Protein AF-A0A842V4G8-F1 (afdb_monomer)

Solvent-accessible surface area (backbone atoms only — not comparable to full-atom values): 15118 Å² total; per-residue (Å²): 133,57,74,60,57,52,48,50,54,50,50,52,50,52,51,34,52,54,44,22,54,31,20,71,75,66,69,47,49,58,65,69,58,36,53,49,44,36,53,51,23,54,50,55,42,52,53,45,18,57,76,68,73,33,68,69,60,49,60,37,27,53,61,31,25,52,53,44,21,43,50,34,45,52,36,25,74,71,42,77,45,54,78,38,57,24,36,46,42,25,19,50,12,34,57,31,23,64,60,92,90,55,92,62,45,54,38,55,28,34,51,59,32,34,64,53,37,39,49,66,52,48,52,59,51,49,51,52,38,18,59,77,62,66,59,76,68,50,73,68,42,47,52,34,36,49,52,14,51,53,49,18,57,53,40,36,73,76,37,58,69,66,40,9,47,55,54,18,50,51,46,30,49,64,39,31,46,68,45,52,52,50,28,54,71,57,47,29,52,40,70,50,53,70,88,73,59,38,60,51,45,25,42,74,53,70,51,71,54,89,94,49,74,48,72,54,42,67,70,25,31,49,58,70,52,29,52,49,51,44,52,36,48,76,68,65,62,47,95,62,69,60,43,25,46,58,78,78,60,57,44,55,26,54,42,52,15,50,54,46,28,74,75,65,42,39,56,68,57,53,31,49,53,55,73,74,42,99,64,86,78,60,76,73,76,80,113

pLDDT: mean 92.04, std 9.56, range [43.03, 98.62]

Secondary structure (DSSP, 8-state):
--HHHHHHHHHHHHHHHHHHHHHHHHS---HHHHHHHHHHHHHHHHHHHHHTT-GGGGTTHHHHIIIIIHHHHHHHHHTSS-HHHHHHHHHHHHHTS--TT-SS-HHHHHHHHHHHHHHHHHHHHHHHHHHHTT-PPPHHHHHHHHHHHHHHHHHHHHS-HHHHHHHHHHHHHHHHHHHHHHHHHHHSEEE--TTT--TT-EESS-EEETTEEE---TT---HHHHHHHHHHHHTT--SSPPEEEPPP--HHHHHHHHHHHHHHS-HHHHHHHHHH-SSSGGGGT--

Sequence (287 aa):
MNMMELIILITLLVMLVIATGYDLKWRYVPDYASYSFIGIAIIERILYALELNNLNALSWAAPATLMLGGFGYLLYRA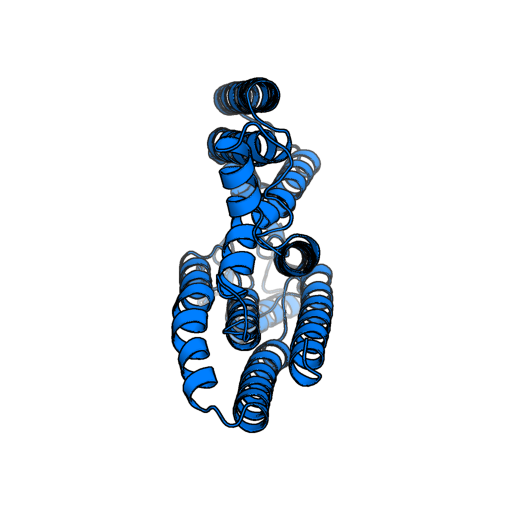GMWGGGDVKIITSTAILLSWFPGETIPLFIDFFMNLMILGAVWTLPIAVIIGLKNKIKPTMTEKILMIIGITGWLLISQLMKPLTGFITGLGLFTLTSINYLKRVEKKGFIKPANMKTLMDGDWLTEEVKVGRKTIKPRKQGLTKKEAEQIKKWWRKGKLKKKPLIKEGIAYLPAFLLTYAATILMGNLMIITLAEGLINGPEMIMILK

Radius of gyration: 21.82 Å; Cα contacts (8 Å, |Δi|>4): 366; chains: 1; bounding box: 44×49×60 Å

Mean predicted aligned error: 5.15 Å

Foldseek 3Di:
DDPLLVVLLVLLLVLLVVLLVCCVVQVDDDPVSLVVLLVVLLVSQVVVCVVVVHPVSQVLLVVLLCVQLVVQVVCLQVLQDAPSNSSSSSSVSSSQRDDPPAPDGLSVLLVLLLVQLLLVQVVVVLVVLCVVQVPDDDPQLVVLLVVLQVCLVVLCVVAPNLLSNSVSSVSNCVSNVVVSVSSQVRRQKDFDDLVSQAQQWFFPAWDDQPPDIDGGDSRGDHRVRSVVLSVCVVVVRDPGGTITGRHDSSSVSSSVSSVCCVPPNRSVVVRVCRVPDPDDPCSVVND

Structure (mmCIF, N/CA/C/O backbone):
data_AF-A0A842V4G8-F1
#
_entry.id   AF-A0A842V4G8-F1
#
loop_
_atom_site.group_PDB
_atom_site.id
_atom_site.type_symbol
_atom_site.label_atom_id
_atom_site.label_alt_id
_atom_site.label_comp_id
_atom_site.label_asym_id
_atom_site.label_entity_id
_atom_site.label_seq_id
_atom_site.pdbx_PDB_ins_code
_atom_site.Cartn_x
_atom_site.Cartn_y
_atom_site.Cartn_z
_atom_site.occupancy
_atom_site.B_iso_or_equiv
_atom_site.auth_seq_id
_atom_site.auth_comp_id
_atom_site.auth_asym_id
_atom_site.auth_atom_id
_atom_site.pdbx_PDB_model_num
ATOM 1 N N . MET A 1 1 ? 7.293 -5.200 -28.487 1.00 80.94 1 MET A N 1
ATOM 2 C CA . MET A 1 1 ? 6.644 -5.981 -27.425 1.00 80.94 1 MET A CA 1
ATOM 3 C C . MET A 1 1 ? 6.240 -7.329 -27.993 1.00 80.94 1 MET A C 1
ATOM 5 O O . MET A 1 1 ? 5.524 -7.345 -28.993 1.00 80.94 1 MET A O 1
ATOM 9 N N . ASN A 1 2 ? 6.762 -8.430 -27.459 1.00 90.25 2 ASN A N 1
ATOM 10 C CA . ASN A 1 2 ? 6.376 -9.771 -27.904 1.00 90.25 2 ASN A CA 1
ATOM 11 C C . ASN A 1 2 ? 4.996 -10.172 -27.340 1.00 90.25 2 ASN A C 1
ATOM 13 O O . ASN A 1 2 ? 4.396 -9.457 -26.531 1.00 90.25 2 ASN A O 1
ATOM 17 N N . MET A 1 3 ? 4.446 -11.291 -27.818 1.00 93.62 3 MET A N 1
ATOM 18 C CA . MET A 1 3 ? 3.095 -11.713 -27.441 1.00 93.62 3 MET A CA 1
ATOM 19 C C . MET A 1 3 ? 2.995 -12.026 -25.942 1.00 93.62 3 MET A C 1
ATOM 21 O O . MET A 1 3 ? 2.020 -11.633 -25.303 1.00 93.62 3 MET A O 1
ATOM 25 N N . MET A 1 4 ? 4.003 -12.679 -25.361 1.00 94.81 4 MET A N 1
ATOM 26 C CA . MET A 1 4 ? 3.981 -13.016 -23.937 1.00 94.81 4 MET A CA 1
ATOM 27 C C . MET A 1 4 ? 4.206 -11.815 -23.016 1.00 94.81 4 MET A C 1
ATOM 29 O O . MET A 1 4 ? 3.628 -11.784 -21.935 1.00 94.81 4 MET A O 1
ATOM 33 N N . GLU A 1 5 ? 4.966 -10.800 -23.430 1.00 95.19 5 GLU A N 1
ATOM 34 C CA . GLU A 1 5 ? 5.054 -9.506 -22.740 1.00 95.19 5 GLU A CA 1
ATOM 35 C C . GLU A 1 5 ? 3.671 -8.882 -22.604 1.00 95.19 5 GLU A C 1
ATOM 37 O O . GLU A 1 5 ? 3.260 -8.509 -21.506 1.00 95.19 5 GLU A O 1
ATOM 42 N N . LEU A 1 6 ? 2.922 -8.827 -23.709 1.00 96.25 6 LEU A N 1
ATOM 43 C CA . LEU A 1 6 ? 1.560 -8.311 -23.694 1.00 96.25 6 LEU A CA 1
ATOM 44 C C . LEU A 1 6 ? 0.665 -9.126 -22.753 1.00 96.25 6 LEU A C 1
ATOM 46 O O . LEU A 1 6 ? -0.104 -8.539 -21.992 1.00 96.25 6 LEU A O 1
ATOM 50 N N . ILE A 1 7 ? 0.782 -10.456 -22.775 1.00 97.69 7 ILE A N 1
ATOM 51 C CA . ILE A 1 7 ? 0.024 -11.342 -21.881 1.00 97.69 7 ILE A CA 1
ATOM 52 C C . ILE A 1 7 ? 0.359 -11.045 -20.418 1.00 97.69 7 ILE A C 1
ATOM 54 O O . ILE A 1 7 ? -0.561 -10.804 -19.646 1.00 97.69 7 ILE A O 1
ATOM 58 N N . ILE A 1 8 ? 1.640 -10.958 -20.051 1.00 97.81 8 ILE A N 1
ATOM 59 C CA . ILE A 1 8 ? 2.087 -10.635 -18.687 1.00 97.81 8 ILE A CA 1
ATOM 60 C C . ILE A 1 8 ? 1.499 -9.300 -18.210 1.00 97.81 8 ILE A C 1
ATOM 62 O O . ILE A 1 8 ? 0.981 -9.195 -17.095 1.00 97.81 8 ILE A O 1
ATOM 66 N N . LEU A 1 9 ? 1.554 -8.271 -19.058 1.00 97.62 9 LEU A N 1
ATOM 67 C CA . LEU A 1 9 ? 1.031 -6.943 -18.740 1.00 97.62 9 LEU A CA 1
ATOM 68 C C . LEU A 1 9 ? -0.500 -6.952 -18.580 1.00 97.62 9 LEU A C 1
ATOM 70 O O . LEU A 1 9 ? -1.042 -6.340 -17.653 1.00 97.62 9 LEU A O 1
ATOM 74 N N . ILE A 1 10 ? -1.221 -7.669 -19.442 1.00 98.31 10 ILE A N 1
ATOM 75 C CA . ILE A 1 10 ? -2.678 -7.824 -19.321 1.00 98.31 10 ILE A CA 1
ATOM 76 C C . ILE A 1 10 ? -3.029 -8.623 -18.061 1.00 98.31 10 ILE A C 1
ATOM 78 O O . ILE A 1 10 ? -3.918 -8.215 -17.311 1.00 98.31 10 ILE A O 1
ATOM 82 N N . THR A 1 11 ? -2.320 -9.716 -17.788 1.00 98.50 11 THR A N 1
ATOM 83 C CA . THR A 1 11 ? -2.514 -10.536 -16.592 1.00 98.50 11 THR A CA 1
ATOM 84 C C . THR A 1 11 ? -2.322 -9.702 -15.331 1.00 98.50 11 THR A C 1
ATOM 86 O O . THR A 1 11 ? -3.202 -9.695 -14.466 1.00 98.50 11 THR A O 1
ATOM 89 N N . LEU A 1 12 ? -1.235 -8.931 -15.240 1.00 98.56 12 LEU A N 1
ATOM 90 C CA . LEU A 1 12 ? -0.993 -8.047 -14.102 1.00 98.56 12 LEU A CA 1
ATOM 91 C C . LEU A 1 12 ? -2.100 -6.995 -13.947 1.00 98.56 12 LEU A C 1
ATOM 93 O O . LEU A 1 12 ? -2.572 -6.764 -12.831 1.00 98.56 12 LEU A O 1
ATOM 97 N N . LEU A 1 13 ? -2.555 -6.387 -15.047 1.00 98.62 13 LEU A N 1
ATOM 98 C CA . LEU A 1 13 ? -3.664 -5.433 -15.016 1.00 98.62 13 LEU A CA 1
ATOM 99 C C . LEU A 1 13 ? -4.926 -6.074 -14.426 1.00 98.62 13 LEU A C 1
ATOM 101 O O . LEU A 1 13 ? -5.534 -5.516 -13.511 1.00 98.62 13 LEU A O 1
ATOM 105 N N . VAL A 1 14 ? -5.300 -7.259 -14.914 1.00 98.62 14 VAL A N 1
ATOM 106 C CA . VAL A 1 14 ? -6.473 -8.002 -14.437 1.00 98.62 14 VAL A CA 1
ATOM 107 C C . VAL A 1 14 ? -6.329 -8.348 -12.955 1.00 98.62 14 VAL A C 1
ATOM 109 O O . VAL A 1 14 ? -7.258 -8.108 -12.180 1.00 98.62 14 VAL A O 1
ATOM 112 N N . MET A 1 15 ? -5.162 -8.841 -12.531 1.00 98.50 15 MET A N 1
ATOM 113 C CA . MET A 1 15 ? -4.880 -9.133 -11.123 1.00 98.50 15 MET A CA 1
ATOM 114 C C . MET A 1 15 ? -5.045 -7.893 -10.242 1.00 98.50 15 MET A C 1
ATOM 116 O O . MET A 1 15 ? -5.738 -7.957 -9.226 1.00 98.50 15 MET A O 1
ATOM 120 N N . LEU A 1 16 ? -4.462 -6.755 -10.633 1.00 98.56 16 LEU A N 1
ATOM 121 C CA . LEU A 1 16 ? -4.541 -5.505 -9.875 1.00 98.56 16 LEU A CA 1
ATOM 122 C C . LEU A 1 16 ? -5.961 -4.938 -9.830 1.00 98.56 16 LEU A C 1
ATOM 124 O O . LEU A 1 16 ? -6.373 -4.440 -8.782 1.00 98.56 16 LEU A O 1
ATOM 128 N N . VAL A 1 17 ? -6.735 -5.046 -10.913 1.00 98.56 17 VAL A N 1
ATOM 129 C CA . VAL A 1 17 ? -8.154 -4.651 -10.939 1.00 98.56 17 VAL A CA 1
ATOM 130 C C . VAL A 1 17 ? -8.975 -5.520 -9.988 1.00 98.56 17 VAL A C 1
ATOM 132 O O . VAL A 1 17 ? -9.727 -4.985 -9.168 1.00 98.56 17 VAL A O 1
ATOM 135 N N . ILE A 1 18 ? -8.801 -6.845 -10.033 1.00 98.25 18 ILE A N 1
ATOM 136 C CA . ILE A 1 18 ? -9.485 -7.774 -9.123 1.00 98.25 18 ILE A CA 1
ATOM 137 C C . ILE A 1 18 ? -9.105 -7.458 -7.672 1.00 98.25 18 ILE A C 1
ATOM 139 O O . ILE A 1 18 ? -9.984 -7.297 -6.822 1.00 98.25 18 ILE A O 1
ATOM 143 N N . ALA A 1 19 ? -7.809 -7.314 -7.386 1.00 97.94 19 ALA A N 1
ATOM 144 C CA . ALA A 1 19 ? -7.312 -7.047 -6.042 1.00 97.94 19 ALA A CA 1
ATOM 145 C C . ALA A 1 19 ? -7.801 -5.688 -5.513 1.00 97.94 19 ALA A C 1
ATOM 147 O O . ALA A 1 19 ? -8.259 -5.599 -4.375 1.00 97.94 19 ALA A O 1
ATOM 148 N N . THR A 1 20 ? -7.811 -4.658 -6.363 1.00 98.12 20 THR A N 1
ATOM 149 C CA . THR A 1 20 ? -8.377 -3.333 -6.068 1.00 98.12 20 THR A CA 1
ATOM 150 C C . THR A 1 20 ? -9.867 -3.422 -5.748 1.00 98.12 20 THR A C 1
ATOM 152 O O . THR A 1 20 ? -10.326 -2.817 -4.780 1.00 98.12 20 THR A O 1
ATOM 155 N N . GLY A 1 21 ? -10.631 -4.207 -6.514 1.00 97.50 21 GLY A N 1
ATOM 156 C CA . GLY A 1 21 ? -12.046 -4.452 -6.241 1.00 97.50 21 GLY A CA 1
ATOM 157 C C . GLY A 1 21 ? -12.271 -5.102 -4.874 1.00 97.50 21 GLY A C 1
ATOM 158 O O . GLY A 1 21 ? -13.160 -4.679 -4.127 1.00 97.50 21 GLY A O 1
ATOM 159 N N . TYR A 1 22 ? -11.436 -6.084 -4.513 1.00 95.69 22 TYR A N 1
ATOM 160 C CA . TYR A 1 22 ? -11.490 -6.711 -3.195 1.00 95.69 22 TYR A CA 1
ATOM 161 C C . TYR A 1 22 ? -11.146 -5.724 -2.068 1.00 95.69 22 TYR A C 1
ATOM 163 O O . TYR A 1 22 ? -11.889 -5.594 -1.092 1.00 95.69 22 TYR A O 1
ATOM 171 N N . ASP A 1 23 ? -10.055 -4.982 -2.226 1.00 95.38 23 ASP A N 1
ATOM 172 C CA . ASP A 1 23 ? -9.536 -4.064 -1.217 1.00 95.38 23 ASP A CA 1
ATOM 173 C C . ASP A 1 23 ? -10.462 -2.855 -0.986 1.00 95.38 23 ASP A C 1
ATOM 175 O O . ASP A 1 23 ? -10.755 -2.486 0.151 1.00 95.38 23 ASP A O 1
ATOM 179 N N . LEU A 1 24 ? -11.056 -2.286 -2.039 1.00 94.62 24 LEU A N 1
ATOM 180 C CA . LEU A 1 24 ? -12.031 -1.198 -1.893 1.00 94.62 24 LEU A CA 1
ATOM 181 C C . LEU A 1 24 ? -13.321 -1.644 -1.195 1.00 94.62 24 LEU A C 1
ATOM 183 O O . LEU A 1 24 ? -13.882 -0.880 -0.405 1.00 94.62 24 LEU A O 1
ATOM 187 N N . LYS A 1 25 ? -13.801 -2.860 -1.482 1.00 91.44 25 LYS A N 1
ATOM 188 C CA . LYS A 1 25 ? -15.085 -3.354 -0.965 1.00 91.44 25 LYS A CA 1
ATOM 189 C C . LYS A 1 25 ? -14.978 -3.960 0.432 1.00 91.44 25 LYS A C 1
ATOM 191 O O . LYS A 1 25 ? -15.894 -3.782 1.236 1.00 91.44 25 LYS A O 1
ATOM 196 N N . TRP A 1 26 ? -13.895 -4.679 0.721 1.00 87.75 26 TRP A N 1
ATOM 197 C CA . TRP A 1 26 ? -13.740 -5.450 1.957 1.00 87.75 26 TRP A CA 1
ATOM 198 C C . TRP A 1 26 ? -12.493 -5.096 2.769 1.00 87.75 26 TRP A C 1
ATOM 200 O O . TRP A 1 26 ? -12.357 -5.631 3.864 1.00 87.75 26 TRP A O 1
ATOM 210 N N . ARG A 1 27 ? -11.615 -4.203 2.283 1.00 89.62 27 ARG A N 1
ATOM 211 C CA . ARG A 1 27 ? -10.312 -3.882 2.911 1.00 89.62 27 ARG A CA 1
ATOM 212 C C . ARG A 1 27 ? -9.419 -5.109 3.105 1.00 89.62 27 ARG A C 1
ATOM 214 O O . ARG A 1 27 ? -8.621 -5.171 4.034 1.00 89.62 27 ARG A O 1
ATOM 221 N N . TYR A 1 28 ? -9.629 -6.124 2.273 1.00 89.06 28 TYR A N 1
ATOM 222 C CA . TYR A 1 28 ? -8.994 -7.423 2.396 1.00 89.06 28 TYR A CA 1
ATOM 223 C C . TYR A 1 28 ? -9.021 -8.139 1.049 1.00 89.06 28 TYR A C 1
ATOM 225 O O . TYR A 1 28 ? -10.060 -8.182 0.387 1.00 89.06 28 TYR A O 1
ATOM 233 N N . VAL A 1 29 ? -7.895 -8.752 0.685 1.00 93.38 29 VAL A N 1
ATOM 234 C CA . VAL A 1 29 ? -7.796 -9.656 -0.462 1.00 93.38 29 VAL A CA 1
ATOM 235 C C . VAL A 1 29 ? -7.714 -11.092 0.048 1.00 93.38 29 VAL A C 1
ATOM 237 O O . VAL A 1 29 ? -6.811 -11.394 0.832 1.00 93.38 29 VAL A O 1
ATOM 240 N N . PRO A 1 30 ? -8.616 -11.990 -0.388 1.00 92.12 30 PRO A N 1
ATOM 241 C CA . PRO A 1 30 ? -8.594 -13.378 0.039 1.00 92.12 30 PRO A CA 1
ATOM 242 C C . PRO A 1 30 ? -7.277 -14.083 -0.256 1.00 92.12 30 PRO A C 1
ATOM 244 O O . PRO A 1 30 ? -6.701 -13.944 -1.337 1.00 92.12 30 PRO A O 1
ATOM 247 N N . ASP A 1 31 ? -6.853 -14.920 0.689 1.00 93.25 31 ASP A N 1
ATOM 248 C CA . ASP A 1 31 ? -5.608 -15.671 0.562 1.00 93.25 31 ASP A CA 1
ATOM 249 C C . ASP A 1 31 ? -5.566 -16.509 -0.715 1.00 93.25 31 ASP A C 1
ATOM 251 O O . ASP A 1 31 ? -4.561 -16.466 -1.414 1.00 93.25 31 ASP A O 1
ATOM 255 N N . TYR A 1 32 ? -6.661 -17.191 -1.070 1.00 94.81 32 TYR A N 1
ATOM 256 C CA . TYR A 1 32 ? -6.712 -17.979 -2.304 1.00 94.81 32 TYR A CA 1
ATOM 257 C C . TYR A 1 32 ? -6.411 -17.121 -3.539 1.00 94.81 32 TYR A C 1
ATOM 259 O O . TYR A 1 32 ? -5.608 -17.531 -4.362 1.00 94.81 32 TYR A O 1
ATOM 267 N N . ALA A 1 33 ? -6.967 -15.908 -3.633 1.00 95.31 33 ALA A N 1
ATOM 268 C CA . ALA A 1 33 ? -6.733 -15.020 -4.769 1.00 95.31 33 ALA A CA 1
ATOM 269 C C . ALA A 1 33 ? -5.271 -14.556 -4.805 1.00 95.31 33 ALA A C 1
ATOM 271 O O . ALA A 1 33 ? -4.587 -14.712 -5.812 1.00 95.31 33 ALA A O 1
ATOM 272 N N . SER A 1 34 ? -4.765 -14.059 -3.674 1.00 96.31 34 SER A N 1
ATOM 273 C CA . SER A 1 34 ? -3.392 -13.550 -3.583 1.00 96.31 34 SER A CA 1
ATOM 274 C C . SER A 1 34 ? -2.314 -14.626 -3.808 1.00 96.31 34 SER A C 1
ATOM 276 O O . SER A 1 34 ? -1.308 -14.351 -4.456 1.00 96.31 34 SER A O 1
ATOM 278 N N . TYR A 1 35 ? -2.522 -15.863 -3.338 1.00 97.31 35 TYR A N 1
ATOM 279 C CA . TYR A 1 35 ? -1.615 -16.981 -3.621 1.00 97.31 35 TYR A CA 1
ATOM 280 C C . TYR A 1 35 ? -1.730 -17.469 -5.066 1.00 97.31 35 TYR A C 1
ATOM 282 O O . TYR A 1 35 ? -0.706 -17.777 -5.676 1.00 97.31 35 TYR A O 1
ATOM 290 N N . SER A 1 36 ? -2.939 -17.497 -5.639 1.00 98.12 36 SER A N 1
ATOM 291 C CA . SER A 1 36 ? -3.121 -17.809 -7.059 1.00 98.12 36 SER A CA 1
ATOM 292 C C . SER A 1 36 ? -2.369 -16.826 -7.951 1.00 98.12 36 SER A C 1
ATOM 294 O O . SER A 1 36 ? -1.772 -17.256 -8.931 1.00 98.12 36 SER A O 1
ATOM 296 N N . PHE A 1 37 ? -2.320 -15.538 -7.599 1.00 98.44 37 PHE A N 1
ATOM 297 C CA . PHE A 1 37 ? -1.581 -14.546 -8.383 1.00 98.44 37 PHE A CA 1
ATOM 298 C C . PHE A 1 37 ? -0.074 -14.788 -8.386 1.00 98.44 37 PHE A C 1
ATOM 300 O O . PHE A 1 37 ? 0.549 -14.695 -9.437 1.00 98.44 37 PHE A O 1
ATOM 307 N N . ILE A 1 38 ? 0.508 -15.180 -7.249 1.00 98.44 38 ILE A N 1
ATOM 308 C CA . ILE A 1 38 ? 1.921 -15.585 -7.191 1.00 98.44 38 ILE A CA 1
ATOM 309 C C . ILE A 1 38 ? 2.160 -16.824 -8.065 1.00 98.44 38 ILE A C 1
ATOM 311 O O . ILE A 1 38 ? 3.130 -16.863 -8.817 1.00 98.44 38 ILE A O 1
ATOM 315 N N . GLY A 1 39 ? 1.273 -17.822 -7.994 1.00 98.31 39 GLY A N 1
ATOM 316 C CA . GLY A 1 39 ? 1.378 -19.030 -8.815 1.00 98.31 39 GLY A CA 1
ATOM 317 C C . GLY A 1 39 ? 1.329 -18.729 -10.314 1.00 98.31 39 GLY A C 1
ATOM 318 O O . GLY A 1 39 ? 2.207 -19.170 -11.052 1.00 98.31 39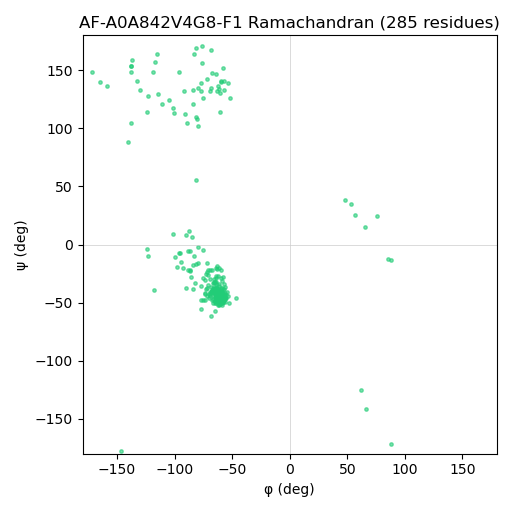 GLY A O 1
ATOM 319 N N . ILE A 1 40 ? 0.351 -17.930 -10.750 1.00 98.56 40 ILE A N 1
ATOM 320 C CA . ILE A 1 40 ? 0.225 -17.482 -12.144 1.00 98.56 40 ILE A CA 1
ATOM 321 C C . ILE A 1 40 ? 1.470 -16.693 -12.563 1.00 98.56 40 ILE A C 1
ATOM 323 O O . ILE A 1 40 ? 2.028 -16.977 -13.617 1.00 98.56 40 ILE A O 1
ATOM 327 N N . ALA A 1 41 ? 1.961 -15.781 -11.718 1.00 98.38 41 ALA A N 1
ATOM 328 C CA . ALA A 1 41 ? 3.154 -14.994 -12.007 1.00 98.38 41 ALA A CA 1
ATOM 329 C C . ALA A 1 41 ? 4.395 -15.859 -12.263 1.00 98.38 41 ALA A C 1
ATOM 331 O O . ALA A 1 41 ? 5.136 -15.623 -13.214 1.00 98.38 41 ALA A O 1
ATOM 332 N N . ILE A 1 42 ? 4.606 -16.888 -11.439 1.00 98.25 42 ILE A N 1
ATOM 333 C CA . ILE A 1 42 ? 5.713 -17.836 -11.617 1.00 98.25 42 ILE A CA 1
ATOM 334 C C . ILE A 1 42 ? 5.545 -18.620 -12.924 1.00 98.25 42 ILE A C 1
ATOM 336 O O . ILE A 1 42 ? 6.506 -18.745 -13.682 1.00 98.25 42 ILE A O 1
ATOM 340 N N . ILE A 1 43 ? 4.339 -19.126 -13.202 1.00 98.38 43 ILE A N 1
ATOM 341 C CA . ILE A 1 43 ? 4.055 -19.909 -14.413 1.00 98.38 43 ILE A CA 1
ATOM 342 C C . ILE A 1 43 ? 4.291 -19.067 -15.668 1.00 98.38 43 ILE A C 1
ATOM 344 O O . ILE A 1 43 ? 5.035 -19.497 -16.547 1.00 98.38 43 ILE A O 1
ATOM 348 N N . GLU A 1 44 ? 3.722 -17.863 -15.745 1.00 97.75 44 GLU A N 1
ATOM 349 C CA . GLU A 1 44 ? 3.912 -16.971 -16.895 1.00 97.75 44 GLU A CA 1
ATOM 350 C C . GLU A 1 44 ? 5.382 -16.623 -17.099 1.00 97.75 44 GLU A C 1
ATOM 352 O O . GLU A 1 44 ? 5.862 -16.606 -18.230 1.00 97.75 44 GLU A O 1
ATOM 357 N N . ARG A 1 45 ? 6.133 -16.433 -16.009 1.00 96.75 45 ARG A N 1
ATOM 358 C CA . ARG A 1 45 ? 7.560 -16.138 -16.099 1.00 96.75 45 ARG A CA 1
ATOM 359 C C . ARG A 1 45 ? 8.383 -17.318 -16.620 1.00 96.75 45 ARG A C 1
ATOM 361 O O . ARG A 1 45 ? 9.320 -17.107 -17.389 1.00 96.75 45 ARG A O 1
ATOM 368 N N . ILE A 1 46 ? 8.022 -18.547 -16.251 1.00 97.44 46 ILE A N 1
ATOM 369 C CA . ILE A 1 46 ? 8.617 -19.771 -16.812 1.00 97.44 46 ILE A CA 1
ATOM 370 C C . ILE A 1 46 ? 8.301 -19.882 -18.302 1.00 97.44 46 ILE A C 1
ATOM 372 O O . ILE A 1 46 ? 9.220 -20.075 -19.095 1.00 97.44 46 ILE A O 1
ATOM 376 N N . LEU A 1 47 ? 7.037 -19.709 -18.694 1.00 97.19 47 LEU A N 1
ATOM 377 C CA . LEU A 1 47 ? 6.628 -19.759 -20.101 1.00 97.19 47 LEU A CA 1
ATOM 378 C C . LEU A 1 47 ? 7.356 -18.704 -20.942 1.00 97.19 47 LEU A C 1
ATOM 380 O O . LEU A 1 47 ? 7.845 -19.011 -22.025 1.00 97.19 47 LEU A O 1
ATOM 384 N N . TYR A 1 48 ? 7.504 -17.495 -20.405 1.00 96.06 48 TYR A N 1
ATOM 385 C CA . TYR A 1 48 ? 8.241 -16.417 -21.051 1.00 96.06 48 TYR A CA 1
ATOM 386 C C . TYR A 1 48 ? 9.725 -16.746 -21.259 1.00 96.06 48 TYR A C 1
ATOM 388 O O . TYR A 1 48 ? 10.278 -16.529 -22.335 1.00 96.06 48 TYR A O 1
ATOM 396 N N . ALA A 1 49 ? 10.382 -17.325 -20.250 1.00 96.31 49 ALA A N 1
ATOM 397 C CA . ALA A 1 49 ? 11.778 -17.743 -20.369 1.00 96.31 49 ALA A CA 1
ATOM 398 C C . ALA A 1 49 ? 11.977 -18.860 -21.411 1.00 96.31 49 ALA A C 1
ATOM 400 O O . ALA A 1 49 ? 13.010 -18.890 -22.083 1.00 96.31 49 ALA A O 1
ATOM 401 N N . LEU A 1 50 ? 10.994 -19.758 -21.554 1.00 96.31 50 LEU A N 1
ATOM 402 C CA . LEU A 1 50 ? 10.992 -20.806 -22.577 1.00 96.31 50 LEU A CA 1
ATOM 403 C C . LEU A 1 50 ? 10.798 -20.232 -23.986 1.00 96.31 50 LEU A C 1
ATOM 405 O O . LEU A 1 50 ? 11.520 -20.639 -24.892 1.00 96.31 50 LEU A O 1
ATOM 409 N N . GLU A 1 51 ? 9.889 -19.269 -24.173 1.00 95.25 51 GLU A N 1
ATOM 410 C CA . GLU A 1 51 ? 9.678 -18.598 -25.468 1.00 95.25 51 GLU A CA 1
ATOM 411 C C . GLU A 1 51 ? 10.946 -17.874 -25.943 1.00 95.25 51 GLU A C 1
ATOM 413 O O . GLU A 1 51 ? 11.325 -17.970 -27.108 1.00 95.25 51 GLU A O 1
ATOM 418 N N . LEU A 1 52 ? 11.648 -17.204 -25.026 1.00 93.94 52 LEU A N 1
ATOM 419 C CA . LEU A 1 52 ? 12.912 -16.527 -25.324 1.00 93.94 52 LEU A CA 1
ATOM 420 C C . LEU A 1 52 ? 14.104 -17.483 -25.482 1.00 93.94 52 LEU A C 1
ATOM 422 O O . LEU A 1 52 ? 15.212 -17.022 -25.763 1.00 93.94 52 LEU A O 1
ATOM 426 N N . ASN A 1 53 ? 13.908 -18.785 -25.246 1.00 94.62 53 ASN A N 1
ATOM 427 C CA . ASN A 1 53 ? 14.969 -19.787 -25.147 1.00 94.62 53 ASN A CA 1
ATOM 428 C C . ASN A 1 53 ? 16.124 -19.331 -24.227 1.00 94.62 53 ASN A C 1
ATOM 430 O O . ASN A 1 53 ? 17.305 -19.536 -24.511 1.00 94.62 53 ASN A O 1
ATOM 434 N N . ASN A 1 54 ? 15.780 -18.649 -23.130 1.00 93.38 54 ASN A N 1
ATOM 435 C CA . ASN A 1 54 ? 16.737 -18.023 -22.227 1.00 93.38 54 ASN A CA 1
ATOM 436 C C . ASN A 1 54 ? 16.290 -18.193 -20.773 1.00 93.38 54 ASN A C 1
ATOM 438 O O . ASN A 1 54 ? 15.642 -17.326 -20.183 1.00 93.38 54 ASN A O 1
ATOM 442 N N . LEU A 1 55 ? 16.705 -19.301 -20.159 1.00 92.31 55 LEU A N 1
ATOM 443 C CA . LEU A 1 55 ? 16.405 -19.587 -18.755 1.00 92.31 55 LEU A CA 1
ATOM 444 C C . LEU A 1 55 ? 17.022 -18.569 -17.786 1.00 92.31 55 LEU A C 1
ATOM 446 O O . LEU A 1 55 ? 16.499 -18.388 -16.685 1.00 92.31 55 LEU A O 1
ATOM 450 N N . ASN A 1 56 ? 18.063 -17.832 -18.193 1.00 91.56 56 ASN A N 1
ATOM 451 C CA . ASN A 1 56 ? 18.618 -16.766 -17.358 1.00 91.56 56 ASN A CA 1
ATOM 452 C C . ASN A 1 56 ? 17.605 -15.632 -17.129 1.00 91.56 56 ASN A C 1
ATOM 454 O O . ASN A 1 56 ? 17.713 -14.929 -16.125 1.00 91.56 56 ASN A O 1
ATOM 458 N N . ALA A 1 57 ? 16.572 -15.491 -17.971 1.00 89.00 57 ALA A N 1
ATOM 459 C CA . ALA A 1 57 ? 15.480 -14.539 -17.753 1.00 89.00 57 ALA A CA 1
ATOM 460 C C . ALA A 1 57 ? 14.707 -14.783 -16.437 1.00 89.00 57 ALA A C 1
ATOM 462 O O . ALA A 1 57 ? 14.083 -13.851 -15.918 1.00 89.00 57 ALA A O 1
ATOM 463 N N . LEU A 1 58 ? 14.760 -16.003 -15.882 1.00 93.31 58 LEU A N 1
ATOM 464 C CA . LEU A 1 58 ? 14.182 -16.344 -14.576 1.00 93.31 58 LEU A CA 1
ATOM 465 C C . LEU A 1 58 ? 15.012 -15.828 -13.405 1.00 93.31 58 LEU A C 1
ATOM 467 O O . LEU A 1 58 ? 14.453 -15.525 -12.351 1.00 93.31 58 LEU A O 1
ATOM 471 N N . SER A 1 59 ? 16.330 -15.698 -13.578 1.00 93.19 59 SER A N 1
ATOM 472 C CA . SER A 1 59 ? 17.222 -15.245 -12.505 1.00 93.19 59 SER A CA 1
ATOM 473 C C . SER A 1 59 ? 16.853 -13.850 -11.996 1.00 93.19 59 SER A C 1
ATOM 475 O O . SER A 1 59 ? 16.998 -13.587 -10.807 1.00 93.19 59 SER A O 1
ATOM 477 N N . TRP A 1 60 ? 16.269 -13.005 -12.855 1.00 93.75 60 TRP A N 1
ATOM 478 C CA . TRP A 1 60 ? 15.790 -11.663 -12.518 1.00 93.75 60 TRP A CA 1
ATOM 479 C C . TRP A 1 60 ? 14.563 -11.643 -11.598 1.00 93.75 60 TRP A C 1
ATOM 481 O O . TRP A 1 60 ? 14.351 -10.661 -10.885 1.00 93.75 60 TRP A O 1
ATOM 491 N N . ALA A 1 61 ? 13.780 -12.725 -11.539 1.00 95.31 61 ALA A N 1
ATOM 492 C CA . ALA A 1 61 ? 12.629 -12.807 -10.640 1.00 95.31 61 ALA A CA 1
ATOM 493 C C . ALA A 1 61 ? 13.051 -12.806 -9.162 1.00 95.31 61 ALA A C 1
ATOM 495 O O . ALA A 1 61 ? 12.338 -12.259 -8.317 1.00 95.31 61 ALA A O 1
ATOM 496 N N . ALA A 1 62 ? 14.222 -13.368 -8.843 1.00 95.25 62 ALA A N 1
ATOM 497 C CA . ALA A 1 62 ? 14.752 -13.405 -7.484 1.00 95.25 62 ALA A CA 1
ATOM 498 C C . ALA A 1 62 ? 15.087 -12.005 -6.921 1.00 95.25 62 ALA A C 1
ATOM 500 O O . ALA A 1 62 ? 14.503 -11.650 -5.893 1.00 95.25 62 ALA A O 1
ATOM 501 N N . PRO A 1 63 ? 15.947 -11.171 -7.549 1.00 95.12 63 PRO A N 1
ATOM 502 C CA . PRO A 1 63 ? 16.228 -9.825 -7.056 1.00 95.12 63 PRO A CA 1
ATOM 503 C C . PRO A 1 63 ? 14.980 -8.933 -7.063 1.00 95.12 63 PRO A C 1
ATOM 505 O O . PRO A 1 63 ? 14.775 -8.199 -6.097 1.00 95.12 63 PRO A O 1
ATOM 508 N N . ALA A 1 64 ? 14.100 -9.047 -8.067 1.00 96.56 64 ALA A N 1
ATOM 509 C CA . ALA A 1 64 ? 12.840 -8.302 -8.090 1.00 96.56 64 ALA A CA 1
ATOM 510 C C . ALA A 1 64 ? 11.953 -8.650 -6.882 1.00 96.56 64 ALA A C 1
ATOM 512 O O . ALA A 1 64 ? 11.491 -7.765 -6.158 1.00 96.56 64 ALA A O 1
ATOM 513 N N . THR A 1 65 ? 11.775 -9.946 -6.604 1.00 97.12 65 THR A N 1
ATOM 514 C CA . THR A 1 65 ? 10.994 -10.432 -5.456 1.00 97.12 65 THR A CA 1
ATOM 515 C C . THR A 1 65 ? 11.623 -10.041 -4.123 1.00 97.12 65 THR A C 1
ATOM 517 O O . THR A 1 65 ? 10.907 -9.633 -3.208 1.00 97.12 65 THR A O 1
ATOM 520 N N . LEU A 1 66 ? 12.948 -10.136 -3.994 1.00 96.62 66 LEU A N 1
ATOM 521 C CA . LEU A 1 66 ? 13.655 -9.723 -2.781 1.00 96.62 66 LEU A CA 1
ATOM 522 C C . LEU A 1 66 ? 13.490 -8.227 -2.519 1.00 96.62 66 LEU A C 1
ATOM 524 O O . LEU A 1 66 ? 13.232 -7.841 -1.382 1.00 96.62 66 LEU A O 1
ATOM 528 N N . MET A 1 67 ? 13.585 -7.395 -3.556 1.00 96.25 67 MET A N 1
ATOM 529 C CA 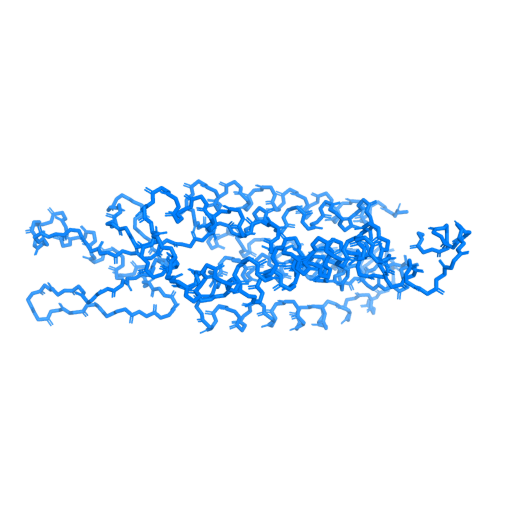. MET A 1 67 ? 13.430 -5.952 -3.420 1.00 96.25 67 MET A CA 1
ATOM 530 C C . MET A 1 67 ? 11.984 -5.579 -3.077 1.00 96.25 67 MET A C 1
ATOM 532 O O . MET A 1 67 ? 11.723 -5.047 -2.001 1.00 96.25 67 MET A O 1
ATOM 536 N N . LEU A 1 68 ? 11.029 -5.894 -3.954 1.00 97.06 68 LEU A N 1
ATOM 537 C CA . LEU A 1 68 ? 9.635 -5.472 -3.806 1.00 97.06 68 LEU A CA 1
ATOM 538 C C . LEU A 1 68 ? 8.864 -6.291 -2.767 1.00 97.06 68 LEU A C 1
ATOM 540 O O . LEU A 1 68 ? 8.197 -5.733 -1.895 1.00 97.06 68 LEU A O 1
ATOM 544 N N . GLY A 1 69 ? 8.972 -7.617 -2.833 1.00 97.12 69 GLY A N 1
ATOM 545 C CA . GLY A 1 69 ? 8.349 -8.519 -1.866 1.00 97.12 69 GLY A CA 1
ATOM 546 C C . GLY A 1 69 ? 8.974 -8.391 -0.477 1.00 97.12 69 GLY A C 1
ATOM 547 O O . GLY A 1 69 ? 8.251 -8.344 0.519 1.00 97.12 69 GLY A O 1
ATOM 548 N N . GLY A 1 70 ? 10.302 -8.256 -0.397 1.00 97.31 70 GLY A N 1
ATOM 549 C CA . GLY A 1 70 ? 10.996 -7.989 0.864 1.00 97.31 70 GLY A CA 1
ATOM 550 C C . GLY A 1 70 ? 10.600 -6.642 1.466 1.00 97.31 70 GLY A C 1
ATOM 551 O O . GLY A 1 70 ? 10.255 -6.585 2.647 1.00 97.31 70 GLY A O 1
ATOM 552 N N . PHE A 1 71 ? 10.546 -5.576 0.661 1.00 96.44 71 PHE A N 1
ATOM 553 C CA . PHE A 1 71 ? 10.040 -4.273 1.099 1.00 96.44 71 PHE A CA 1
ATOM 554 C C . PHE A 1 71 ? 8.596 -4.358 1.614 1.00 96.44 71 PHE A C 1
ATOM 556 O O . PHE A 1 71 ? 8.313 -3.920 2.732 1.00 96.44 71 PHE A O 1
ATOM 563 N N . GLY A 1 72 ? 7.697 -4.992 0.856 1.00 96.81 72 GLY A N 1
ATOM 564 C CA . GLY A 1 72 ? 6.319 -5.222 1.288 1.00 96.81 72 GLY A CA 1
ATOM 565 C C . GLY A 1 72 ? 6.250 -5.989 2.611 1.00 96.81 72 GLY A C 1
ATOM 566 O O . GLY A 1 72 ? 5.516 -5.604 3.523 1.00 96.81 72 GLY A O 1
ATOM 567 N N . TYR A 1 73 ? 7.071 -7.029 2.772 1.00 96.62 73 TYR A N 1
ATOM 568 C CA . TYR A 1 73 ? 7.146 -7.796 4.013 1.00 96.62 73 TYR A CA 1
ATOM 569 C C . TYR A 1 73 ? 7.623 -6.949 5.202 1.00 96.62 73 TYR A C 1
ATOM 571 O O . TYR A 1 73 ? 7.061 -7.063 6.296 1.00 96.62 73 TYR A O 1
ATOM 579 N N . LEU A 1 74 ? 8.605 -6.060 5.012 1.00 96.38 74 LEU A N 1
ATOM 580 C CA . LEU A 1 74 ? 9.037 -5.121 6.052 1.00 96.38 74 LEU A CA 1
ATOM 581 C C . LEU A 1 74 ? 7.887 -4.200 6.486 1.00 96.38 74 LEU A C 1
ATOM 583 O O . LEU A 1 74 ? 7.662 -4.030 7.689 1.00 96.38 74 LEU A O 1
ATOM 587 N N . LEU A 1 75 ? 7.108 -3.674 5.536 1.00 93.75 75 LEU A N 1
ATOM 588 C CA . LEU A 1 75 ? 5.936 -2.843 5.831 1.00 93.75 75 LEU A CA 1
ATOM 589 C C . LEU A 1 75 ? 4.826 -3.621 6.549 1.00 93.75 75 LEU A C 1
ATOM 591 O O . LEU A 1 75 ? 4.210 -3.102 7.485 1.00 93.75 75 LEU A O 1
ATOM 595 N N . TYR A 1 76 ? 4.609 -4.885 6.189 1.00 93.25 76 TYR A N 1
ATOM 596 C CA . TYR A 1 76 ? 3.696 -5.770 6.913 1.00 93.25 76 TYR A CA 1
ATOM 597 C C . TYR A 1 76 ? 4.156 -6.015 8.355 1.00 93.25 76 TYR A C 1
ATOM 599 O O . TYR A 1 76 ? 3.371 -5.911 9.300 1.00 93.25 76 TYR A O 1
ATOM 607 N N . ARG A 1 77 ? 5.453 -6.260 8.572 1.00 92.25 77 ARG A N 1
ATOM 608 C CA . ARG A 1 77 ? 6.024 -6.416 9.921 1.00 92.25 77 ARG A CA 1
ATOM 609 C C . ARG A 1 77 ? 5.934 -5.129 10.743 1.00 92.25 77 ARG A C 1
ATOM 611 O O . ARG A 1 77 ? 5.759 -5.201 11.964 1.00 92.25 77 ARG A O 1
ATOM 618 N N . ALA A 1 78 ? 6.010 -3.973 10.089 1.00 89.94 78 ALA A N 1
ATOM 619 C CA . ALA A 1 78 ? 5.779 -2.674 10.706 1.00 89.94 78 ALA A CA 1
ATOM 620 C C . ALA A 1 78 ? 4.295 -2.423 11.051 1.00 89.94 78 ALA A C 1
ATOM 622 O O . ALA A 1 78 ? 4.013 -1.555 11.878 1.00 89.94 78 ALA A O 1
ATOM 623 N N . GLY A 1 79 ? 3.362 -3.204 10.491 1.00 87.06 79 GLY A N 1
ATOM 624 C CA . GLY A 1 79 ? 1.917 -3.008 10.634 1.00 87.06 79 GLY A CA 1
ATOM 625 C C . GLY A 1 79 ? 1.379 -1.859 9.775 1.00 87.06 79 GLY A C 1
ATOM 626 O O . GLY A 1 79 ? 0.379 -1.245 10.141 1.00 87.06 79 GLY A O 1
ATOM 627 N N . MET A 1 80 ? 2.081 -1.526 8.686 1.00 88.62 80 MET A N 1
ATOM 628 C CA . MET A 1 80 ? 1.676 -0.496 7.723 1.00 88.62 80 MET A CA 1
ATOM 629 C C . MET A 1 80 ? 0.826 -1.080 6.594 1.00 88.62 80 MET A C 1
ATOM 631 O O . MET A 1 80 ? -0.126 -0.435 6.167 1.00 88.62 80 MET A O 1
ATOM 635 N N . TRP A 1 81 ? 1.156 -2.292 6.142 1.00 91.94 81 TRP A N 1
ATOM 636 C CA . TRP A 1 81 ? 0.455 -3.014 5.075 1.00 91.94 81 TRP A CA 1
ATOM 637 C C . TRP A 1 81 ? -0.167 -4.313 5.585 1.00 91.94 81 TRP A C 1
ATOM 639 O O . TRP A 1 81 ? 0.270 -4.872 6.597 1.00 91.94 81 TRP A O 1
ATOM 649 N N . GLY A 1 82 ? -1.188 -4.793 4.877 1.00 90.62 82 GLY A N 1
ATOM 650 C CA . GLY A 1 82 ? -1.799 -6.096 5.106 1.00 90.62 82 GLY A CA 1
ATOM 651 C C . GLY A 1 82 ? -1.029 -7.226 4.419 1.00 90.62 82 GLY A C 1
ATOM 652 O O . GLY A 1 82 ? -0.236 -7.010 3.505 1.00 90.62 82 GLY A O 1
ATOM 653 N N . GLY A 1 83 ? -1.290 -8.471 4.829 1.00 91.31 83 GLY A N 1
ATOM 654 C CA . GLY A 1 83 ? -0.678 -9.646 4.193 1.00 91.31 83 GLY A CA 1
ATOM 655 C C . GLY A 1 83 ? -1.061 -9.810 2.715 1.00 91.31 83 GLY A C 1
ATOM 656 O O . GLY A 1 83 ? -0.279 -10.363 1.945 1.00 91.31 83 GLY A O 1
ATOM 657 N N . GLY A 1 84 ? -2.232 -9.300 2.316 1.00 93.56 84 GLY A N 1
ATOM 658 C CA . GLY A 1 84 ? -2.650 -9.224 0.916 1.00 93.56 84 GLY A CA 1
ATOM 659 C C . GLY A 1 84 ? -1.699 -8.359 0.089 1.00 93.56 84 GLY A C 1
ATOM 660 O O . GLY A 1 84 ? -1.148 -8.852 -0.888 1.00 93.56 84 GLY A O 1
ATOM 661 N N . ASP A 1 85 ? -1.424 -7.127 0.529 1.00 95.62 85 ASP A N 1
ATOM 662 C CA . ASP A 1 85 ? -0.550 -6.175 -0.176 1.00 95.62 85 ASP A CA 1
ATOM 663 C C . ASP A 1 85 ? 0.834 -6.765 -0.471 1.00 95.62 85 ASP A C 1
ATOM 665 O O . ASP A 1 85 ? 1.352 -6.618 -1.577 1.00 95.62 85 ASP A O 1
ATOM 669 N N . VAL A 1 86 ? 1.405 -7.501 0.492 1.00 96.44 86 VAL A N 1
ATOM 670 C CA . VAL A 1 86 ? 2.702 -8.179 0.329 1.00 96.44 86 VAL A CA 1
ATOM 671 C C . VAL A 1 86 ? 2.650 -9.225 -0.779 1.00 96.44 86 VAL A C 1
ATOM 673 O O . VAL A 1 86 ? 3.528 -9.278 -1.630 1.00 96.44 86 VAL A O 1
ATOM 676 N N . LYS A 1 87 ? 1.615 -10.063 -0.795 1.00 97.62 87 LYS A N 1
ATOM 677 C CA . LYS A 1 87 ? 1.491 -11.125 -1.799 1.00 97.62 87 LYS A CA 1
ATOM 678 C C . LYS A 1 87 ? 1.260 -10.544 -3.193 1.00 97.62 87 LYS A C 1
ATOM 680 O O . LYS A 1 87 ? 1.857 -11.026 -4.152 1.00 97.62 87 LYS A O 1
ATOM 685 N N . ILE A 1 88 ? 0.452 -9.484 -3.288 1.00 98.25 88 ILE A N 1
ATOM 686 C CA . ILE A 1 88 ? 0.208 -8.785 -4.551 1.00 98.25 88 ILE A CA 1
ATOM 687 C C . ILE A 1 88 ? 1.499 -8.135 -5.057 1.00 98.25 88 ILE A C 1
ATOM 689 O O . ILE A 1 88 ? 1.882 -8.405 -6.191 1.00 98.25 88 ILE A O 1
ATOM 693 N N . ILE A 1 89 ? 2.224 -7.366 -4.230 1.00 98.12 89 ILE A N 1
ATOM 694 C CA . ILE A 1 89 ? 3.475 -6.731 -4.677 1.00 98.12 89 ILE A CA 1
ATOM 695 C C . ILE A 1 89 ? 4.544 -7.769 -5.038 1.00 98.12 89 ILE A C 1
ATOM 697 O O . ILE A 1 89 ? 5.307 -7.552 -5.974 1.00 98.12 89 ILE A O 1
ATOM 701 N N . THR A 1 90 ? 4.566 -8.922 -4.361 1.00 98.44 90 THR A N 1
ATOM 702 C CA . THR A 1 90 ? 5.409 -10.061 -4.744 1.00 98.44 90 THR A CA 1
ATOM 703 C C . THR A 1 90 ? 5.034 -10.597 -6.125 1.00 98.44 90 THR A C 1
ATOM 705 O O . THR A 1 90 ? 5.921 -10.756 -6.957 1.00 98.44 90 THR A O 1
ATOM 708 N N . SER A 1 91 ? 3.749 -10.840 -6.411 1.00 98.44 91 SER A N 1
ATOM 709 C CA . SER A 1 91 ? 3.330 -11.284 -7.751 1.00 98.44 91 SER A CA 1
ATOM 710 C C . SER A 1 91 ? 3.658 -10.251 -8.835 1.00 98.44 91 SER A C 1
ATOM 712 O O . SER A 1 91 ? 4.186 -10.618 -9.883 1.00 98.44 91 SER A O 1
ATOM 714 N N . THR A 1 92 ? 3.461 -8.959 -8.548 1.00 98.38 92 THR A N 1
ATOM 715 C CA . THR A 1 92 ? 3.853 -7.855 -9.433 1.00 98.38 92 THR A CA 1
ATOM 716 C C . THR A 1 92 ? 5.355 -7.865 -9.708 1.00 98.38 92 THR A C 1
ATOM 718 O O . THR A 1 92 ? 5.769 -7.719 -10.852 1.00 98.38 92 THR A O 1
ATOM 721 N N . ALA A 1 93 ? 6.178 -8.080 -8.680 1.00 97.88 93 ALA A N 1
ATOM 722 C CA . ALA A 1 93 ? 7.629 -8.125 -8.815 1.00 97.88 93 ALA A CA 1
ATOM 723 C C . ALA A 1 93 ? 8.108 -9.260 -9.725 1.00 97.88 93 ALA A C 1
ATOM 725 O O . ALA A 1 93 ? 9.025 -9.064 -10.517 1.00 97.88 93 ALA A O 1
ATOM 726 N N . ILE A 1 94 ? 7.482 -10.435 -9.618 1.00 98.19 94 ILE A N 1
ATOM 727 C CA . ILE A 1 94 ? 7.800 -11.594 -10.458 1.00 98.19 94 ILE A CA 1
ATOM 728 C C . ILE A 1 94 ? 7.422 -11.311 -11.915 1.00 98.19 94 ILE A C 1
ATOM 730 O O . ILE A 1 94 ? 8.236 -11.544 -12.804 1.00 98.19 94 ILE A O 1
ATOM 734 N N . LEU A 1 95 ? 6.220 -10.779 -12.163 1.00 98.00 95 LEU A N 1
ATOM 735 C CA . LEU A 1 95 ? 5.751 -10.474 -13.519 1.00 98.00 95 LEU A CA 1
ATOM 736 C C . LEU A 1 95 ? 6.605 -9.392 -14.196 1.00 98.00 95 LEU A C 1
ATOM 738 O O . LEU A 1 95 ? 6.986 -9.544 -15.354 1.00 98.00 95 LEU A O 1
ATOM 742 N N . LEU A 1 96 ? 6.964 -8.334 -13.464 1.00 96.75 96 LEU A N 1
ATOM 743 C CA . LEU A 1 96 ? 7.729 -7.194 -13.986 1.00 96.75 96 LEU A CA 1
ATOM 744 C C . LEU A 1 96 ? 9.255 -7.379 -13.923 1.00 96.75 96 LEU A C 1
ATOM 746 O O . LEU A 1 96 ? 9.999 -6.410 -14.088 1.00 96.75 96 LEU A O 1
ATOM 750 N N . SER A 1 97 ? 9.747 -8.589 -13.642 1.00 95.06 97 SER A N 1
ATOM 751 C CA . SER A 1 97 ? 11.140 -8.778 -13.235 1.00 95.06 97 SER A CA 1
ATOM 752 C C . SER A 1 97 ? 12.167 -8.413 -14.309 1.00 95.06 97 SER A C 1
ATOM 754 O O . SER A 1 97 ? 13.236 -7.915 -13.970 1.00 95.06 97 SER A O 1
ATOM 756 N N . TRP A 1 98 ? 11.882 -8.694 -15.588 1.00 92.94 98 TRP A N 1
ATOM 757 C CA . TRP A 1 98 ? 12.781 -8.357 -16.699 1.00 92.94 98 TRP A CA 1
ATOM 758 C C . TRP A 1 98 ? 12.085 -8.439 -18.063 1.00 92.94 98 TRP A C 1
ATOM 760 O O . TRP A 1 98 ? 11.365 -9.403 -18.328 1.00 92.94 98 TRP A O 1
ATOM 770 N N . PHE A 1 99 ? 12.376 -7.494 -18.948 1.00 90.75 99 PHE A N 1
ATOM 771 C CA . PHE A 1 99 ? 11.977 -7.524 -20.353 1.00 90.75 99 PHE A CA 1
ATOM 772 C C . PHE A 1 99 ? 13.196 -7.183 -21.234 1.00 90.75 99 PHE A C 1
ATOM 774 O O . PHE A 1 99 ? 14.009 -6.346 -20.830 1.00 90.75 99 PHE A O 1
ATOM 781 N N . PRO A 1 100 ? 13.388 -7.841 -22.392 1.00 85.94 100 PRO A N 1
ATOM 782 C CA . PRO A 1 100 ? 14.453 -7.523 -23.333 1.00 85.94 100 PRO A CA 1
ATOM 783 C C . PRO A 1 100 ? 14.350 -6.080 -23.831 1.00 85.94 100 PRO A C 1
ATOM 785 O O . PRO A 1 100 ? 13.265 -5.609 -24.151 1.00 85.94 100 PRO A O 1
ATOM 788 N N . GLY A 1 101 ? 15.492 -5.403 -23.959 1.00 82.81 101 GLY A N 1
ATOM 789 C CA . GLY A 1 101 ? 15.565 -4.037 -24.491 1.00 82.81 101 GLY A CA 1
ATOM 790 C C . GLY A 1 101 ? 15.381 -2.932 -23.449 1.00 82.81 101 GLY A C 1
ATOM 791 O O . GLY A 1 101 ? 15.743 -1.793 -23.723 1.00 82.81 101 GLY A O 1
ATOM 792 N N . GLU A 1 102 ? 14.921 -3.263 -22.243 1.00 81.62 102 GLU A N 1
ATOM 793 C CA . GLU A 1 102 ? 14.801 -2.293 -21.156 1.00 81.62 102 GLU A CA 1
ATOM 794 C C . GLU A 1 102 ? 16.169 -1.969 -20.547 1.00 81.62 102 GLU A C 1
ATOM 796 O O . GLU A 1 102 ? 16.900 -2.859 -20.100 1.00 81.62 102 GLU A O 1
ATOM 801 N N . THR A 1 103 ? 16.506 -0.678 -20.481 1.00 81.44 103 THR A N 1
ATOM 802 C CA . THR A 1 103 ? 17.728 -0.215 -19.795 1.00 81.44 103 THR A CA 1
ATOM 803 C C . THR A 1 103 ? 17.587 -0.363 -18.280 1.00 81.44 103 THR A C 1
ATOM 805 O O . THR A 1 103 ? 18.550 -0.679 -17.581 1.00 81.44 103 THR A O 1
ATOM 808 N N . ILE A 1 104 ? 16.372 -0.153 -17.768 1.00 85.31 104 ILE A N 1
ATOM 809 C CA . ILE A 1 104 ? 16.034 -0.286 -16.355 1.00 85.31 104 ILE A CA 1
ATOM 810 C C . ILE A 1 104 ? 14.893 -1.290 -16.230 1.00 85.31 104 ILE A C 1
ATOM 812 O O . ILE A 1 104 ? 13.874 -1.141 -16.895 1.00 85.31 104 ILE A O 1
ATOM 816 N N . PRO A 1 105 ? 15.026 -2.316 -15.375 1.00 90.56 105 PRO A N 1
ATOM 817 C CA . PRO A 1 105 ? 13.954 -3.274 -15.171 1.00 90.56 105 PRO A CA 1
ATOM 818 C C . PRO A 1 105 ? 12.645 -2.610 -14.728 1.00 90.56 105 PRO A C 1
ATOM 820 O O . PRO A 1 105 ? 12.619 -1.850 -13.758 1.00 90.56 105 PRO A O 1
ATOM 823 N N . LEU A 1 106 ? 11.539 -2.987 -15.369 1.00 92.81 106 LEU A N 1
ATOM 824 C CA . LEU A 1 106 ? 10.222 -2.381 -15.151 1.00 92.81 106 LEU A CA 1
ATOM 825 C C . LEU A 1 106 ? 9.731 -2.463 -13.692 1.00 92.81 106 LEU A C 1
ATOM 827 O O . LEU A 1 106 ? 8.986 -1.599 -13.231 1.00 92.81 106 LEU A O 1
ATOM 831 N N . PHE A 1 107 ? 10.164 -3.468 -12.920 1.00 94.38 107 PHE A N 1
ATOM 832 C CA . PHE A 1 107 ? 9.851 -3.545 -11.488 1.00 94.38 107 PHE A CA 1
ATOM 833 C C . PHE A 1 107 ? 10.492 -2.412 -10.664 1.00 94.38 107 PHE A C 1
ATOM 835 O O . PHE A 1 107 ? 9.933 -2.023 -9.637 1.00 94.38 107 PHE A O 1
ATOM 842 N N . ILE A 1 108 ? 11.648 -1.884 -11.090 1.00 93.69 108 ILE A N 1
ATOM 843 C CA . ILE A 1 108 ? 12.299 -0.731 -10.453 1.00 93.69 108 ILE A CA 1
ATOM 844 C C . ILE A 1 108 ? 11.474 0.517 -10.740 1.00 93.69 108 ILE A C 1
ATOM 846 O O . ILE A 1 108 ? 11.149 1.252 -9.812 1.00 93.69 108 ILE A O 1
ATOM 850 N N . ASP A 1 109 ? 11.057 0.716 -11.988 1.00 93.56 109 ASP A N 1
ATOM 851 C CA . ASP A 1 109 ? 10.199 1.841 -12.365 1.00 93.56 109 ASP A CA 1
ATOM 852 C C . ASP A 1 109 ? 8.877 1.806 -11.605 1.00 93.56 109 ASP A C 1
ATOM 854 O O . ASP A 1 109 ? 8.471 2.804 -11.006 1.00 93.56 109 ASP A O 1
ATOM 858 N N . PHE A 1 110 ? 8.263 0.624 -11.521 1.00 96.56 110 PHE A N 1
ATOM 859 C CA . PHE A 1 110 ? 7.082 0.402 -10.700 1.00 96.56 110 PHE A CA 1
ATOM 860 C C . PHE A 1 110 ? 7.337 0.757 -9.231 1.00 96.56 110 PHE A C 1
ATOM 862 O O . PHE A 1 110 ? 6.538 1.473 -8.631 1.00 96.56 110 PHE A O 1
ATOM 869 N N . PHE A 1 111 ? 8.445 0.301 -8.637 1.00 96.00 111 PHE A N 1
ATOM 870 C CA . PHE A 1 111 ? 8.782 0.611 -7.245 1.00 96.00 111 PHE A CA 1
ATOM 871 C C . PHE A 1 111 ? 8.917 2.118 -7.005 1.00 96.00 111 PHE A C 1
ATOM 873 O O . PHE A 1 111 ? 8.331 2.663 -6.067 1.00 96.00 111 PHE A O 1
ATOM 880 N N . MET A 1 112 ? 9.657 2.795 -7.879 1.00 94.12 112 MET A N 1
ATOM 881 C CA . MET A 1 112 ? 9.921 4.227 -7.796 1.00 94.12 112 MET A CA 1
ATOM 882 C C . MET A 1 112 ? 8.625 5.031 -7.945 1.00 94.12 112 MET A C 1
ATOM 884 O O . MET A 1 112 ? 8.326 5.909 -7.129 1.00 94.12 112 MET A O 1
ATOM 888 N N . ASN A 1 113 ? 7.793 4.657 -8.915 1.00 95.69 113 ASN A N 1
ATOM 889 C CA . ASN A 1 113 ? 6.475 5.245 -9.120 1.00 95.69 113 ASN A CA 1
ATOM 890 C C . ASN A 1 113 ? 5.519 4.951 -7.953 1.00 95.69 113 ASN A C 1
ATOM 892 O O . ASN A 1 113 ? 4.688 5.798 -7.619 1.00 95.69 113 ASN A O 1
ATOM 896 N N . LEU A 1 114 ? 5.633 3.790 -7.296 1.00 96.62 114 LEU A N 1
ATOM 897 C CA . LEU A 1 114 ? 4.807 3.424 -6.142 1.00 96.62 114 LEU A CA 1
ATOM 898 C C . LEU A 1 114 ? 5.045 4.354 -4.954 1.00 96.62 114 LEU A C 1
ATOM 900 O O . LEU A 1 114 ? 4.093 4.721 -4.266 1.00 96.62 114 LEU A O 1
ATOM 904 N N . MET A 1 115 ? 6.289 4.778 -4.724 1.00 93.44 115 MET A N 1
ATOM 905 C CA . MET A 1 115 ? 6.607 5.712 -3.641 1.00 93.44 115 MET A CA 1
ATOM 906 C C . MET A 1 115 ? 5.901 7.064 -3.828 1.00 93.44 115 MET A C 1
ATOM 908 O O . MET A 1 115 ? 5.393 7.636 -2.863 1.00 93.44 115 MET A O 1
ATOM 912 N N . ILE A 1 116 ? 5.818 7.546 -5.071 1.00 94.56 116 ILE A N 1
ATOM 913 C CA . ILE A 1 116 ? 5.183 8.824 -5.417 1.00 94.56 116 ILE A CA 1
ATOM 914 C C . ILE A 1 116 ? 3.660 8.680 -5.401 1.00 94.56 116 ILE A C 1
ATOM 916 O O . ILE A 1 116 ? 2.957 9.393 -4.683 1.00 94.56 116 ILE A O 1
ATOM 920 N N . LEU A 1 117 ? 3.131 7.728 -6.170 1.00 96.69 117 LEU A N 1
ATOM 921 C CA . LEU A 1 117 ? 1.690 7.569 -6.354 1.00 96.69 117 LEU A CA 1
ATOM 922 C C . LEU A 1 117 ? 1.001 6.994 -5.115 1.00 96.69 117 LEU A C 1
ATOM 924 O O . LEU A 1 117 ? -0.158 7.311 -4.852 1.00 96.69 117 LEU A O 1
ATOM 928 N N . GLY A 1 118 ? 1.732 6.257 -4.280 1.00 95.44 118 GLY A N 1
ATOM 929 C CA . GLY A 1 118 ? 1.297 5.892 -2.938 1.00 95.44 118 GLY A CA 1
ATOM 930 C C . GLY A 1 118 ? 1.017 7.116 -2.062 1.00 95.44 118 GLY A C 1
ATOM 931 O O . GLY A 1 118 ? 0.008 7.142 -1.352 1.00 95.44 118 GLY A O 1
ATOM 932 N N . ALA A 1 119 ? 1.849 8.161 -2.131 1.00 94.56 119 ALA A N 1
ATOM 933 C CA . ALA A 1 119 ? 1.601 9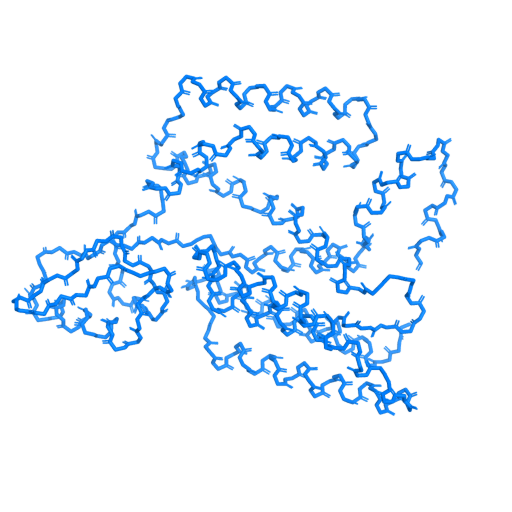.422 -1.428 1.00 94.56 119 ALA A CA 1
ATOM 934 C C . ALA A 1 119 ? 0.413 10.188 -2.037 1.00 94.56 119 ALA A C 1
ATOM 936 O O . ALA A 1 119 ? -0.469 10.631 -1.297 1.00 94.56 119 ALA A O 1
ATOM 937 N N . VAL A 1 120 ? 0.336 10.264 -3.374 1.00 95.56 120 VAL A N 1
ATOM 938 C CA . VAL A 1 120 ? -0.799 10.877 -4.097 1.00 95.56 120 VAL A CA 1
ATOM 939 C C . VAL A 1 120 ? -2.127 10.217 -3.719 1.00 95.56 120 VAL A C 1
ATOM 941 O O . VAL A 1 120 ? -3.129 10.907 -3.560 1.00 95.56 120 VAL A O 1
ATOM 944 N N . TRP A 1 121 ? -2.144 8.898 -3.522 1.00 96.06 121 TRP A N 1
ATOM 945 C CA . TRP A 1 121 ? -3.338 8.169 -3.106 1.00 96.06 121 TRP A CA 1
ATOM 946 C C . TRP A 1 121 ? -3.673 8.366 -1.620 1.00 96.06 121 TRP A C 1
ATOM 948 O O . TRP A 1 121 ? -4.815 8.649 -1.252 1.00 96.06 121 TRP A O 1
ATOM 958 N N . THR A 1 122 ? -2.684 8.219 -0.736 1.00 94.19 122 THR A N 1
ATOM 959 C CA . THR A 1 122 ? -2.930 8.174 0.715 1.00 94.19 122 THR A CA 1
ATOM 960 C C . THR A 1 122 ? -3.193 9.537 1.346 1.00 94.19 122 THR A C 1
ATOM 962 O O . THR A 1 122 ? -4.021 9.624 2.258 1.00 94.19 122 THR A O 1
ATOM 965 N N . LEU A 1 123 ? -2.540 10.606 0.878 1.00 94.75 123 LEU A N 1
ATOM 966 C CA . LEU A 1 123 ? -2.667 11.934 1.482 1.00 94.75 123 LEU A CA 1
ATOM 967 C C . LEU A 1 123 ? -4.087 12.510 1.377 1.00 94.75 123 LEU A C 1
ATOM 969 O O . LEU A 1 123 ? -4.632 12.884 2.422 1.00 94.75 123 LEU A O 1
ATOM 973 N N . PRO A 1 124 ? -4.744 12.545 0.197 1.00 95.25 124 PRO A N 1
ATOM 974 C CA . PRO A 1 124 ? -6.114 13.040 0.100 1.00 95.25 124 PRO A CA 1
ATOM 975 C C . PRO A 1 124 ? -7.079 12.227 0.965 1.00 95.25 124 PRO A C 1
ATOM 977 O O . PRO A 1 124 ? -7.931 12.796 1.646 1.00 95.25 124 PRO A O 1
ATOM 980 N N . ILE A 1 125 ? -6.913 10.900 1.010 1.00 95.44 125 ILE A N 1
ATOM 981 C CA . ILE A 1 125 ? -7.742 10.018 1.842 1.00 95.44 125 ILE A CA 1
ATOM 982 C C . ILE A 1 125 ? -7.570 10.352 3.325 1.00 95.44 125 ILE A C 1
ATOM 984 O O . ILE A 1 125 ? -8.566 10.478 4.043 1.00 95.44 125 ILE A O 1
ATOM 988 N N . ALA A 1 126 ? -6.334 10.541 3.789 1.00 94.81 126 ALA A N 1
ATOM 989 C CA . ALA A 1 126 ? -6.065 10.936 5.166 1.00 94.81 126 ALA A CA 1
ATOM 990 C C . ALA A 1 126 ? -6.703 12.296 5.497 1.00 94.81 126 ALA A C 1
ATOM 992 O O . ALA A 1 126 ? -7.356 12.427 6.532 1.00 94.81 126 ALA A O 1
ATOM 993 N N . VAL A 1 127 ? -6.608 13.286 4.603 1.00 93.25 127 VAL A N 1
ATOM 994 C CA . VAL A 1 127 ? -7.273 14.588 4.783 1.00 93.25 127 VAL A CA 1
ATOM 995 C C . VAL A 1 127 ? -8.794 14.422 4.865 1.00 93.25 127 VAL A C 1
ATOM 997 O O . VAL A 1 127 ? -9.411 14.910 5.812 1.00 93.25 127 VAL A O 1
ATOM 1000 N N . ILE A 1 128 ? -9.406 13.670 3.946 1.00 95.81 128 ILE A N 1
ATOM 1001 C CA . ILE A 1 128 ? -10.854 13.404 3.940 1.00 95.81 128 ILE A CA 1
ATOM 1002 C C . ILE A 1 128 ? -11.295 12.734 5.249 1.00 95.81 128 ILE A C 1
ATOM 1004 O O . ILE A 1 128 ? -12.313 13.116 5.831 1.00 95.81 128 ILE A O 1
ATOM 1008 N N . ILE A 1 129 ? -10.538 11.752 5.741 1.00 95.44 129 ILE A N 1
ATOM 1009 C CA . ILE A 1 129 ? -10.821 11.068 7.011 1.00 95.44 129 ILE A CA 1
ATOM 1010 C C . ILE A 1 129 ? -10.662 12.026 8.195 1.00 95.44 129 ILE A C 1
ATOM 1012 O O . ILE A 1 129 ? -11.500 12.012 9.102 1.00 95.44 129 ILE A O 1
ATOM 1016 N N . GLY A 1 130 ? -9.635 12.876 8.179 1.00 95.69 130 GLY A N 1
ATOM 1017 C CA . GLY A 1 130 ? -9.422 13.923 9.174 1.00 95.69 130 GLY A CA 1
ATOM 1018 C C . GLY A 1 130 ? -10.610 14.879 9.262 1.00 95.69 130 GLY A C 1
ATOM 1019 O O . GLY A 1 130 ? -11.137 15.108 10.353 1.00 95.69 130 GLY A O 1
ATOM 1020 N N . LEU A 1 131 ? -11.094 15.358 8.113 1.00 95.38 131 LEU A N 1
ATOM 1021 C CA . LEU A 1 131 ? -12.251 16.250 8.016 1.00 95.38 131 LEU A CA 1
ATOM 1022 C C . LEU A 1 131 ? -13.546 15.569 8.475 1.00 95.38 131 LEU A C 1
ATOM 1024 O O . LEU A 1 131 ? -14.251 16.112 9.327 1.00 95.38 131 LEU A O 1
ATOM 1028 N N . LYS A 1 132 ? -13.833 14.353 7.986 1.00 95.69 132 LYS A N 1
ATOM 1029 C CA . LYS A 1 132 ? -15.038 13.585 8.361 1.00 95.69 132 LYS A CA 1
ATOM 1030 C C . LYS A 1 132 ? -15.122 13.326 9.865 1.00 95.69 132 LYS A C 1
ATOM 1032 O O . LYS A 1 132 ? -16.200 13.426 10.444 1.00 95.69 132 LYS A O 1
ATOM 1037 N N . ASN A 1 133 ? -13.988 13.042 10.503 1.00 94.88 133 ASN A N 1
ATOM 1038 C CA . ASN A 1 133 ? -13.911 12.802 11.945 1.00 94.88 133 ASN A CA 1
ATOM 1039 C C . ASN A 1 133 ? -13.659 14.081 12.765 1.00 94.88 133 ASN A C 1
ATOM 1041 O O . ASN A 1 133 ? -13.410 13.996 13.967 1.00 94.88 133 ASN A O 1
ATOM 1045 N N . LYS A 1 134 ? -13.711 15.267 12.137 1.00 95.81 13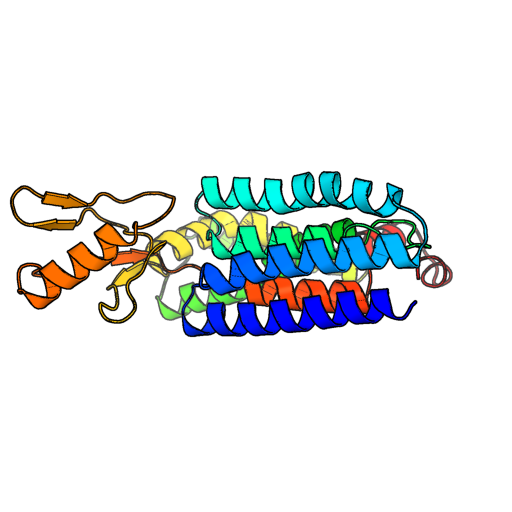4 LYS A N 1
ATOM 1046 C CA . LYS A 1 134 ? -13.498 16.579 12.776 1.00 95.81 134 LYS A CA 1
ATOM 1047 C C . LYS A 1 134 ? -12.171 16.665 13.553 1.00 95.81 134 LYS A C 1
ATOM 1049 O O . LYS A 1 134 ? -12.082 17.320 14.594 1.00 95.81 134 LYS A O 1
ATOM 1054 N N . ILE A 1 135 ? -11.126 16.009 13.048 1.00 96.00 135 ILE A N 1
ATOM 1055 C CA . ILE A 1 135 ? -9.790 15.986 13.651 1.00 96.00 135 ILE A CA 1
ATOM 1056 C C . ILE A 1 135 ? -9.075 17.283 13.287 1.00 96.00 135 ILE A C 1
ATOM 1058 O O . ILE A 1 135 ? -8.572 17.452 12.175 1.00 96.00 135 ILE A O 1
ATOM 1062 N N . LYS A 1 136 ? -9.028 18.208 14.247 1.00 94.69 136 LYS A N 1
ATOM 1063 C CA . LYS A 1 136 ? -8.356 19.497 14.078 1.00 94.69 136 LYS A CA 1
ATOM 1064 C C . LYS A 1 136 ? -6.835 19.350 14.255 1.00 94.69 136 LYS A C 1
ATOM 1066 O O . LYS A 1 136 ? -6.419 18.713 15.230 1.00 94.69 136 LYS A O 1
ATOM 1071 N N . PRO A 1 137 ? -6.019 19.949 13.369 1.00 95.56 137 PRO A N 1
ATOM 1072 C CA . PRO A 1 137 ? -4.578 20.040 13.572 1.00 95.56 137 PRO A CA 1
ATOM 1073 C C . PRO A 1 137 ? -4.251 20.969 14.751 1.00 95.56 137 PRO A C 1
ATOM 1075 O O . PRO A 1 137 ? -4.963 21.951 15.001 1.00 95.56 137 PRO A O 1
ATOM 1078 N N . THR A 1 138 ? -3.172 20.668 15.473 1.00 97.00 138 THR A N 1
ATOM 1079 C CA . THR A 1 138 ? -2.603 21.569 16.492 1.00 97.00 138 THR A CA 1
ATOM 1080 C C . THR A 1 138 ? -2.002 22.817 15.848 1.00 97.00 138 THR A C 1
ATOM 1082 O O . THR A 1 138 ? -1.805 22.858 14.637 1.00 97.00 138 THR A O 1
ATOM 1085 N N . MET A 1 139 ? -1.684 23.847 16.640 1.00 97.19 139 MET A N 1
ATOM 1086 C CA . MET A 1 139 ? -1.042 25.051 16.099 1.00 97.19 139 MET A CA 1
ATOM 1087 C C . MET A 1 139 ? 0.290 24.722 15.406 1.00 97.19 139 MET A C 1
ATOM 1089 O O . MET A 1 139 ? 0.517 25.156 14.283 1.00 97.19 139 MET A O 1
ATOM 1093 N N . THR A 1 140 ? 1.121 23.876 16.021 1.00 96.94 140 THR A N 1
ATOM 1094 C CA . THR A 1 140 ? 2.379 23.403 15.425 1.00 96.94 140 THR A CA 1
ATOM 1095 C C . THR A 1 140 ? 2.148 22.629 14.128 1.00 96.94 140 THR A C 1
ATOM 1097 O O . THR A 1 140 ? 2.818 22.891 13.137 1.00 96.94 140 THR A O 1
ATOM 1100 N N . GLU A 1 141 ? 1.177 21.708 14.099 1.00 96.25 141 GLU A N 1
ATOM 1101 C CA . GLU A 1 141 ? 0.827 20.953 12.886 1.00 96.25 141 GLU A CA 1
ATOM 1102 C C . GLU A 1 141 ? 0.342 21.890 11.768 1.00 96.25 141 GLU A C 1
ATOM 1104 O O . GLU A 1 141 ? 0.774 21.743 10.631 1.00 96.25 141 GLU A O 1
ATOM 1109 N N . LYS A 1 142 ? -0.485 22.897 12.087 1.00 96.31 142 LYS A N 1
ATOM 1110 C CA . LYS A 1 142 ? -0.927 23.916 11.120 1.00 96.31 142 LYS A CA 1
ATOM 1111 C C . LYS A 1 142 ? 0.245 24.700 10.543 1.00 96.31 142 LYS A C 1
ATOM 1113 O O . LYS A 1 142 ? 0.314 24.845 9.329 1.00 96.31 142 LYS A O 1
ATOM 1118 N N . ILE A 1 143 ? 1.149 25.191 11.394 1.00 97.25 143 ILE A N 1
ATOM 1119 C CA . ILE A 1 143 ? 2.331 25.948 10.959 1.00 97.25 143 ILE A CA 1
ATOM 1120 C C . ILE A 1 143 ? 3.193 25.086 10.032 1.00 97.25 143 ILE A C 1
ATOM 1122 O O . ILE A 1 143 ? 3.541 25.534 8.947 1.00 97.25 143 ILE A O 1
ATOM 1126 N N . LEU A 1 144 ? 3.477 23.834 10.408 1.00 97.31 144 LEU A N 1
ATOM 1127 C CA . LEU A 1 144 ? 4.255 22.913 9.572 1.00 97.31 144 LEU A CA 1
ATOM 1128 C C . LEU A 1 144 ? 3.568 22.616 8.234 1.00 97.31 144 LEU A C 1
ATOM 1130 O O . LEU A 1 144 ? 4.225 22.624 7.197 1.00 97.31 144 LEU A O 1
ATOM 1134 N N . MET A 1 145 ? 2.251 22.401 8.229 1.00 95.62 145 MET A N 1
ATOM 1135 C CA . MET A 1 145 ? 1.494 22.205 6.991 1.00 95.62 145 MET A CA 1
ATOM 1136 C C . MET A 1 145 ? 1.532 23.449 6.096 1.00 95.62 145 MET A C 1
ATOM 1138 O O . MET A 1 145 ? 1.726 23.307 4.894 1.00 95.62 145 MET A O 1
ATOM 1142 N N . ILE A 1 146 ? 1.403 24.656 6.665 1.00 96.88 146 ILE A N 1
ATOM 1143 C CA . ILE A 1 146 ? 1.536 25.919 5.921 1.00 96.88 146 ILE A CA 1
ATOM 1144 C C . ILE A 1 146 ? 2.945 26.040 5.337 1.00 96.88 146 ILE A C 1
ATOM 1146 O O . ILE A 1 146 ? 3.073 26.294 4.148 1.00 96.88 146 ILE A O 1
ATOM 1150 N N . ILE A 1 147 ? 3.993 25.782 6.128 1.00 97.25 147 ILE A N 1
ATOM 1151 C CA . ILE A 1 147 ? 5.384 25.750 5.643 1.00 97.25 147 ILE A CA 1
ATOM 1152 C C . ILE A 1 147 ? 5.534 24.735 4.504 1.00 97.25 147 ILE A C 1
ATOM 1154 O O . ILE A 1 147 ? 6.166 25.040 3.500 1.00 97.25 147 ILE A O 1
ATOM 1158 N N . GLY A 1 148 ? 4.925 23.553 4.629 1.00 96.19 148 GLY A N 1
ATOM 1159 C CA . GLY A 1 148 ? 4.940 22.525 3.590 1.00 96.19 148 GLY A CA 1
ATOM 1160 C C . GLY A 1 148 ? 4.272 22.971 2.294 1.00 96.19 148 GLY A C 1
ATOM 1161 O O . GLY A 1 148 ? 4.843 22.780 1.228 1.00 96.19 148 GLY A O 1
ATOM 1162 N N . ILE A 1 149 ? 3.090 23.588 2.380 1.00 96.44 149 ILE A N 1
ATOM 1163 C CA . ILE A 1 149 ? 2.346 24.088 1.213 1.00 96.44 149 ILE A CA 1
ATOM 1164 C C . ILE A 1 149 ? 3.088 25.259 0.569 1.00 96.44 149 ILE A C 1
ATOM 1166 O O . ILE A 1 149 ? 3.292 25.252 -0.639 1.00 96.44 149 ILE A O 1
ATOM 1170 N N . THR A 1 150 ? 3.530 26.241 1.355 1.00 96.88 150 THR A N 1
ATOM 1171 C CA . THR A 1 150 ? 4.301 27.380 0.842 1.00 96.88 150 THR A CA 1
ATOM 1172 C C . THR A 1 150 ? 5.609 26.908 0.215 1.00 96.88 150 THR A C 1
ATOM 1174 O O . THR A 1 150 ? 5.943 27.330 -0.886 1.00 96.88 150 THR A O 1
ATOM 1177 N N . GLY A 1 151 ? 6.319 25.988 0.872 1.00 96.19 151 GLY A N 1
ATOM 1178 C CA . GLY A 1 151 ? 7.534 25.378 0.341 1.00 96.19 151 GLY A CA 1
ATOM 1179 C C . GLY A 1 151 ? 7.280 24.624 -0.961 1.00 96.19 151 GLY A C 1
ATOM 1180 O O . GLY A 1 151 ? 8.025 24.812 -1.915 1.00 96.19 151 GLY A O 1
ATOM 1181 N N . TRP A 1 152 ? 6.199 23.843 -1.044 1.00 96.12 152 TRP A N 1
ATOM 1182 C CA . TRP A 1 152 ? 5.784 23.197 -2.289 1.00 96.12 152 TRP A CA 1
ATOM 1183 C C . TRP A 1 152 ? 5.523 24.234 -3.386 1.00 96.12 152 TRP A C 1
ATOM 1185 O O . TRP A 1 152 ? 6.123 24.135 -4.453 1.00 96.12 152 TRP A O 1
ATOM 1195 N N . LEU A 1 153 ? 4.705 25.259 -3.129 1.00 95.50 153 LEU A N 1
ATOM 1196 C CA . LEU A 1 153 ? 4.413 26.300 -4.117 1.00 95.50 153 LEU A CA 1
ATOM 1197 C C . LEU A 1 153 ? 5.696 26.980 -4.614 1.00 95.50 153 LEU A C 1
ATOM 1199 O O . LEU A 1 153 ? 5.885 27.080 -5.821 1.00 95.50 153 LEU A O 1
ATOM 1203 N N . LEU A 1 154 ? 6.614 27.355 -3.721 1.00 96.12 154 LEU A N 1
ATOM 1204 C CA . LEU A 1 154 ? 7.900 27.947 -4.103 1.00 96.12 154 LEU A CA 1
ATOM 1205 C C . LEU A 1 154 ? 8.744 26.988 -4.954 1.00 96.12 154 LEU A C 1
ATOM 1207 O O . LEU A 1 154 ? 9.199 27.365 -6.030 1.00 96.12 154 LEU A O 1
ATOM 1211 N N . ILE A 1 155 ? 8.898 25.734 -4.522 1.00 93.75 155 ILE A N 1
ATOM 1212 C CA . ILE A 1 155 ? 9.648 24.708 -5.262 1.00 93.75 155 ILE A CA 1
ATOM 1213 C C . ILE A 1 155 ? 9.041 24.482 -6.653 1.00 93.75 155 ILE A C 1
ATOM 1215 O O . ILE A 1 155 ? 9.773 24.359 -7.630 1.00 93.75 155 ILE A O 1
ATOM 1219 N N . SER A 1 156 ? 7.711 24.490 -6.765 1.00 91.38 156 SER A N 1
ATOM 1220 C CA . SER A 1 156 ? 7.017 24.306 -8.042 1.00 91.38 156 SER A CA 1
ATOM 1221 C C . SER A 1 156 ? 7.219 25.453 -9.038 1.00 91.38 156 SER A C 1
ATOM 1223 O O . SER A 1 156 ? 7.062 25.227 -10.230 1.00 91.38 156 SER A O 1
ATOM 1225 N N . GLN A 1 157 ? 7.584 26.656 -8.574 1.00 92.81 157 GLN A N 1
ATOM 1226 C CA . GLN A 1 157 ? 7.940 27.788 -9.444 1.00 92.81 157 GLN A CA 1
ATOM 1227 C C . GLN A 1 157 ? 9.418 27.769 -9.856 1.00 92.81 157 GLN A C 1
ATOM 1229 O O . GLN A 1 157 ? 9.775 28.299 -10.903 1.00 92.81 157 GLN A O 1
ATOM 1234 N N . LEU A 1 158 ? 10.284 27.190 -9.020 1.00 92.00 158 LEU A N 1
ATOM 1235 C CA . LEU A 1 158 ? 11.732 27.147 -9.246 1.00 92.00 158 LEU A CA 1
ATOM 1236 C C . LEU A 1 158 ? 12.172 25.950 -10.094 1.00 92.00 158 LEU A C 1
ATOM 1238 O O . LEU A 1 158 ? 13.256 25.967 -10.672 1.00 92.00 158 LEU A O 1
ATOM 1242 N N . MET A 1 159 ? 11.361 24.896 -10.133 1.00 90.50 159 MET A N 1
ATOM 1243 C CA . MET A 1 159 ? 11.660 23.650 -10.830 1.00 90.50 159 MET A CA 1
ATOM 1244 C C . MET A 1 159 ? 10.691 23.423 -11.987 1.00 90.50 159 MET A C 1
ATOM 1246 O O . MET A 1 159 ? 9.610 24.006 -12.043 1.00 90.50 159 MET A O 1
ATOM 1250 N N . LYS A 1 160 ? 11.052 22.515 -12.898 1.00 89.50 160 LYS A N 1
ATOM 1251 C CA . LYS A 1 160 ? 10.122 22.039 -13.927 1.00 89.50 160 LYS A CA 1
ATOM 1252 C C . LYS A 1 160 ? 8.868 21.418 -13.293 1.00 89.50 160 LYS A C 1
ATOM 1254 O O . LYS A 1 160 ? 8.959 20.898 -12.175 1.00 89.50 160 LYS A O 1
ATOM 1259 N N . PRO A 1 161 ? 7.707 21.448 -13.980 1.00 89.75 161 PRO A N 1
ATOM 1260 C CA . PRO A 1 161 ? 6.421 21.131 -13.363 1.00 89.75 161 PRO A CA 1
ATOM 1261 C C . PRO A 1 161 ? 6.379 19.775 -12.649 1.00 89.75 161 PRO A C 1
ATOM 1263 O O . PRO A 1 161 ? 5.894 19.702 -11.519 1.00 89.75 161 PRO A O 1
ATOM 1266 N N . LEU A 1 162 ? 6.919 18.712 -13.260 1.00 87.06 162 LEU A N 1
ATOM 1267 C CA . LEU A 1 162 ? 6.881 17.372 -12.674 1.00 87.06 162 LEU A CA 1
ATOM 1268 C C . LEU A 1 162 ? 7.858 17.242 -11.497 1.00 87.06 162 LEU A C 1
ATOM 1270 O O . LEU A 1 162 ? 7.460 16.798 -10.418 1.00 87.06 162 LEU A O 1
ATOM 1274 N N . THR A 1 163 ? 9.107 17.691 -11.654 1.00 88.25 163 THR A N 1
ATOM 1275 C CA . THR A 1 163 ? 10.109 17.668 -10.571 1.00 88.25 163 THR A CA 1
ATOM 1276 C C . THR A 1 163 ? 9.677 18.508 -9.374 1.00 88.25 163 THR A C 1
ATOM 1278 O O . THR A 1 163 ? 9.776 18.060 -8.226 1.00 88.25 163 THR A O 1
ATOM 1281 N N . GLY A 1 164 ? 9.139 19.701 -9.630 1.00 91.31 164 GLY A N 1
ATOM 1282 C CA . GLY A 1 164 ? 8.599 20.585 -8.604 1.00 91.31 164 GLY A CA 1
ATOM 1283 C C . GLY A 1 164 ? 7.398 19.973 -7.882 1.00 91.31 164 GLY A C 1
ATOM 1284 O O . GLY A 1 164 ? 7.308 20.063 -6.656 1.00 91.31 164 GLY A O 1
ATOM 1285 N N . PHE A 1 165 ? 6.515 19.282 -8.613 1.00 92.06 165 PHE A N 1
ATOM 1286 C CA . PHE A 1 165 ? 5.393 18.548 -8.030 1.00 92.06 165 PHE A CA 1
ATOM 1287 C C . PHE A 1 165 ? 5.856 17.417 -7.105 1.00 92.06 165 PHE A C 1
ATOM 1289 O O . PHE A 1 165 ? 5.427 17.374 -5.954 1.00 92.06 165 PHE A O 1
ATOM 1296 N N . ILE A 1 166 ? 6.751 16.532 -7.562 1.00 91.75 166 ILE A N 1
ATOM 1297 C CA . ILE A 1 166 ? 7.221 15.385 -6.763 1.00 91.75 166 ILE A CA 1
ATOM 1298 C C . ILE A 1 166 ? 7.982 15.858 -5.519 1.00 91.75 166 ILE A C 1
ATOM 1300 O O . ILE A 1 166 ? 7.721 15.387 -4.409 1.00 91.75 166 ILE A O 1
ATOM 1304 N N . THR A 1 167 ? 8.885 16.826 -5.686 1.00 90.75 167 THR A N 1
ATOM 1305 C CA . THR A 1 167 ? 9.690 17.372 -4.583 1.00 90.75 167 THR A CA 1
ATOM 1306 C C . THR A 1 167 ? 8.805 18.085 -3.563 1.00 90.75 167 THR A C 1
ATOM 1308 O O . THR A 1 167 ? 8.925 17.861 -2.356 1.00 90.75 167 THR A O 1
ATOM 1311 N N . GLY A 1 168 ? 7.861 18.898 -4.040 1.00 94.44 168 GLY A N 1
ATOM 1312 C CA . GLY A 1 168 ? 6.899 19.584 -3.190 1.00 94.44 168 GLY A CA 1
ATOM 1313 C C . GLY A 1 168 ? 5.944 18.634 -2.462 1.00 94.44 168 GLY A C 1
ATOM 1314 O O . GLY A 1 168 ? 5.691 18.824 -1.272 1.00 94.44 168 GLY A O 1
ATOM 1315 N N . LEU A 1 169 ? 5.495 17.558 -3.117 1.00 94.38 169 LEU A N 1
ATOM 1316 C CA . LEU A 1 169 ? 4.700 16.497 -2.493 1.00 94.38 169 LEU A CA 1
ATOM 1317 C C . LEU A 1 169 ? 5.479 15.801 -1.368 1.00 94.38 169 LEU A C 1
ATOM 1319 O O . LEU A 1 169 ? 4.932 15.570 -0.285 1.00 94.38 169 LEU A O 1
ATOM 1323 N N . GLY A 1 170 ? 6.761 15.498 -1.596 1.00 94.06 170 GLY A N 1
ATOM 1324 C CA . GLY A 1 170 ? 7.655 14.9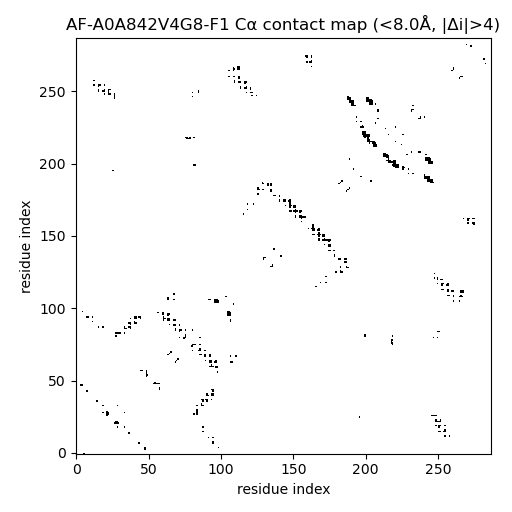41 -0.581 1.00 94.06 170 GLY A CA 1
ATOM 1325 C C . GLY A 1 170 ? 7.784 15.864 0.632 1.00 94.06 170 GLY A C 1
ATOM 1326 O O . GLY A 1 170 ? 7.540 15.437 1.764 1.00 94.06 170 GLY A O 1
ATOM 1327 N N . LEU A 1 171 ? 8.069 17.150 0.399 1.00 95.50 171 LEU A N 1
ATOM 1328 C CA . LEU A 1 171 ? 8.157 18.158 1.458 1.00 95.50 171 LEU A CA 1
ATOM 1329 C C . LEU A 1 171 ? 6.845 18.272 2.247 1.00 95.50 171 LEU A C 1
ATOM 1331 O O . LEU A 1 171 ? 6.860 18.221 3.478 1.00 95.50 171 LEU A O 1
ATOM 1335 N N . PHE A 1 172 ? 5.708 18.366 1.555 1.00 95.62 172 PHE A N 1
ATOM 1336 C CA . PHE A 1 172 ? 4.395 18.449 2.189 1.00 95.62 172 PHE A CA 1
ATOM 1337 C C . PHE A 1 172 ? 4.075 17.205 3.031 1.00 95.62 172 PHE A C 1
ATOM 1339 O O . PHE A 1 172 ? 3.523 17.320 4.129 1.00 95.62 172 PHE A O 1
ATOM 1346 N N . THR A 1 173 ? 4.453 16.015 2.558 1.00 94.69 173 THR A N 1
ATOM 1347 C CA . THR A 1 173 ? 4.289 14.762 3.311 1.00 94.69 173 THR A CA 1
ATOM 1348 C C . THR A 1 173 ? 5.089 14.796 4.612 1.00 94.69 173 THR A C 1
ATOM 1350 O O . THR A 1 173 ? 4.554 14.477 5.678 1.00 94.69 173 THR A O 1
ATOM 1353 N N . LEU A 1 174 ? 6.355 15.220 4.538 1.00 95.62 174 LEU A N 1
ATOM 1354 C CA . LEU A 1 174 ? 7.252 15.299 5.691 1.00 95.62 174 LEU A CA 1
ATOM 1355 C C . LEU A 1 174 ? 6.733 16.280 6.744 1.00 95.62 174 LEU A C 1
ATOM 1357 O O . LEU A 1 174 ? 6.671 15.936 7.927 1.00 95.62 174 LEU A O 1
ATOM 1361 N N . THR A 1 175 ? 6.295 17.471 6.333 1.00 96.19 175 THR A N 1
ATOM 1362 C CA . THR A 1 175 ? 5.771 18.465 7.278 1.00 96.19 175 THR A CA 1
ATOM 1363 C C . THR A 1 175 ? 4.395 18.089 7.839 1.00 96.19 175 THR A C 1
ATOM 1365 O O . THR A 1 175 ? 4.052 18.481 8.957 1.00 96.19 175 THR A O 1
ATOM 1368 N N . SER A 1 176 ? 3.626 17.264 7.123 1.00 95.50 176 SER A N 1
ATOM 1369 C CA . SER A 1 176 ? 2.297 16.805 7.547 1.00 95.50 176 SER A CA 1
ATOM 1370 C C . SER A 1 176 ? 2.313 15.535 8.409 1.00 95.50 176 SER A C 1
ATOM 1372 O O . SER A 1 176 ? 1.268 15.146 8.936 1.00 95.50 176 SER A O 1
ATOM 1374 N N . ILE A 1 177 ? 3.467 14.886 8.618 1.00 95.44 177 ILE A N 1
ATOM 1375 C CA . ILE A 1 177 ? 3.548 13.547 9.236 1.00 95.44 177 ILE A CA 1
ATOM 1376 C C . ILE A 1 177 ? 2.897 13.457 10.625 1.00 95.44 177 ILE A C 1
ATOM 1378 O O . ILE A 1 177 ? 2.257 12.458 10.958 1.00 95.44 177 ILE A O 1
ATOM 1382 N N . ASN A 1 178 ? 3.011 14.508 11.440 1.00 96.00 178 ASN A N 1
ATOM 1383 C CA . ASN A 1 178 ? 2.429 14.538 12.784 1.00 96.00 178 ASN A CA 1
ATOM 1384 C C . ASN A 1 178 ? 0.899 14.601 12.736 1.00 96.00 178 ASN A C 1
ATOM 1386 O O . ASN A 1 178 ? 0.224 13.876 13.473 1.00 96.00 178 ASN A O 1
ATOM 1390 N N . TYR A 1 179 ? 0.356 15.405 11.818 1.00 96.12 179 TYR A N 1
ATOM 1391 C CA . TYR A 1 179 ? -1.080 15.453 11.574 1.00 96.12 179 TYR A CA 1
ATOM 1392 C C . TYR A 1 179 ? -1.587 14.110 11.039 1.00 96.12 179 TYR A C 1
ATOM 1394 O O . TYR A 1 179 ? -2.556 13.570 11.572 1.00 96.12 179 TYR A O 1
ATOM 1402 N N . LEU A 1 180 ? -0.890 13.509 10.069 1.00 95.00 180 LEU A N 1
ATOM 1403 C CA . LEU A 1 180 ? -1.254 12.202 9.511 1.00 95.00 180 LEU A CA 1
ATOM 1404 C C . LEU A 1 180 ? -1.287 11.109 10.588 1.00 95.00 180 LEU A C 1
ATOM 1406 O O . LEU A 1 180 ? -2.270 10.378 10.676 1.00 95.00 180 LEU A O 1
ATOM 1410 N N . LYS A 1 181 ? -0.297 11.061 11.4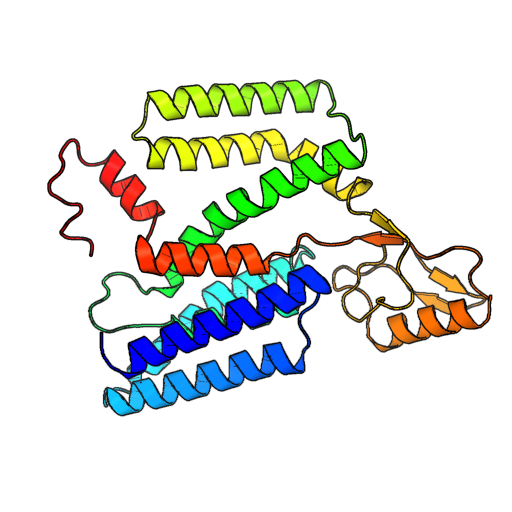92 1.00 94.12 181 LYS A N 1
ATOM 1411 C CA . LYS A 1 181 ? -0.295 10.145 12.653 1.00 94.12 181 LYS A CA 1
ATOM 1412 C C . LYS A 1 181 ? -1.468 10.392 13.607 1.00 94.12 181 LYS A C 1
ATOM 1414 O O . LYS A 1 181 ? -1.981 9.461 14.230 1.00 94.12 181 LYS A O 1
ATOM 1419 N N . ARG A 1 182 ? -1.910 11.644 13.763 1.00 94.88 182 ARG A N 1
ATOM 1420 C CA . ARG A 1 182 ? -3.093 11.981 14.573 1.00 94.88 182 ARG A CA 1
ATOM 1421 C C . ARG A 1 182 ? -4.377 11.508 13.897 1.00 94.88 182 ARG A C 1
ATOM 1423 O O . ARG A 1 182 ? -5.244 10.959 14.581 1.00 94.88 182 ARG A O 1
ATOM 1430 N N . VAL A 1 183 ? -4.489 11.704 12.583 1.00 95.88 183 VAL A N 1
ATOM 1431 C CA . VAL A 1 183 ? -5.598 11.178 11.781 1.00 95.88 183 VAL A CA 1
ATOM 1432 C C . VAL A 1 183 ? -5.624 9.656 11.869 1.00 95.88 183 VAL A C 1
ATOM 1434 O O . VAL A 1 183 ? -6.671 9.099 12.173 1.00 95.88 183 VAL A O 1
ATOM 1437 N N . GLU A 1 184 ? -4.483 8.990 11.717 1.00 93.31 184 GLU A N 1
ATOM 1438 C CA . GLU A 1 184 ? -4.333 7.541 11.870 1.00 93.31 184 GLU A CA 1
ATOM 1439 C C . GLU A 1 184 ? -4.886 7.041 13.214 1.00 93.31 184 GLU A C 1
ATOM 1441 O O . GLU A 1 184 ? -5.722 6.140 13.265 1.00 93.31 184 GLU A O 1
ATOM 1446 N N . LYS A 1 185 ? -4.477 7.672 14.320 1.00 92.06 185 LYS A N 1
ATOM 1447 C CA . LYS A 1 185 ? -4.869 7.256 15.676 1.00 92.06 185 LYS A CA 1
ATOM 1448 C C . LYS A 1 185 ? -6.329 7.521 16.031 1.00 92.06 185 LYS A C 1
ATOM 1450 O O . LYS A 1 185 ? -6.815 6.918 16.979 1.00 92.06 185 LYS A O 1
ATOM 1455 N N . LYS A 1 186 ? -7.011 8.453 15.364 1.00 93.19 186 LYS A N 1
ATOM 1456 C CA . LYS A 1 186 ? -8.378 8.861 15.744 1.00 93.19 186 LYS A CA 1
ATOM 1457 C C . LYS A 1 186 ? -9.419 8.582 14.668 1.00 93.19 186 LYS A C 1
ATOM 1459 O O . LYS A 1 186 ? -10.533 8.204 14.995 1.00 93.19 186 LYS A O 1
ATOM 1464 N N . GLY A 1 187 ? -9.072 8.788 13.404 1.00 93.19 187 GLY A N 1
ATOM 1465 C CA . GLY A 1 187 ? -9.999 8.735 12.274 1.00 93.19 187 GLY A CA 1
ATOM 1466 C C . GLY A 1 187 ? -10.160 7.350 11.656 1.00 93.19 187 GLY A C 1
ATOM 1467 O O . GLY A 1 187 ? -11.179 7.085 11.019 1.00 93.19 187 GLY A O 1
ATOM 1468 N N . PHE A 1 188 ? -9.184 6.465 11.864 1.00 93.00 188 PHE A N 1
ATOM 1469 C CA . PHE A 1 188 ? -9.225 5.089 11.365 1.00 93.00 188 PHE A CA 1
ATOM 1470 C C . PHE A 1 188 ? -9.739 4.080 12.396 1.00 93.00 188 PHE A C 1
ATOM 1472 O O . PHE A 1 188 ? -9.968 2.924 12.053 1.00 93.00 188 PHE A O 1
ATOM 1479 N N . ILE A 1 189 ? -9.953 4.497 13.646 1.00 94.38 189 ILE A N 1
ATOM 1480 C CA . ILE A 1 189 ? -10.516 3.628 14.681 1.00 94.38 189 ILE A CA 1
ATOM 1481 C C . ILE A 1 189 ? -12.039 3.637 14.568 1.00 94.38 189 ILE A C 1
ATOM 1483 O O . ILE A 1 189 ? -12.672 4.685 14.704 1.00 94.38 189 ILE A O 1
ATOM 1487 N N . LYS A 1 190 ? -12.636 2.465 14.346 1.00 93.06 190 LYS A N 1
ATOM 1488 C CA . LYS A 1 190 ? -14.088 2.299 14.223 1.00 93.06 190 LYS A CA 1
ATOM 1489 C C . LYS A 1 190 ? -14.575 1.052 14.964 1.00 93.06 190 LYS A C 1
ATOM 1491 O O . LYS A 1 190 ? -13.830 0.082 15.099 1.00 93.06 190 LYS A O 1
ATOM 1496 N N . PRO A 1 191 ? -15.840 1.024 15.421 1.00 94.88 191 PRO A N 1
ATOM 1497 C CA . PRO A 1 191 ? -16.447 -0.199 15.933 1.00 94.88 191 PRO A CA 1
ATOM 1498 C C . PRO A 1 191 ? -16.480 -1.286 14.856 1.00 94.88 191 PRO A C 1
ATOM 1500 O O . PRO A 1 191 ? -16.977 -1.057 13.752 1.00 94.88 191 PRO A O 1
ATOM 1503 N N . ALA A 1 192 ? -16.013 -2.486 15.193 1.00 93.12 192 ALA A N 1
ATOM 1504 C CA . ALA A 1 192 ? -15.971 -3.597 14.258 1.00 93.12 192 ALA A CA 1
ATOM 1505 C C . ALA A 1 192 ? -17.367 -3.990 13.764 1.00 93.12 192 ALA A C 1
ATOM 1507 O O . ALA A 1 192 ? -18.311 -4.188 14.542 1.00 93.12 192 ALA A O 1
ATOM 1508 N N . ASN A 1 193 ? -17.492 -4.189 12.454 1.00 93.06 193 ASN A N 1
ATOM 1509 C CA . ASN A 1 193 ? -18.673 -4.813 11.884 1.00 93.06 193 ASN A CA 1
ATOM 1510 C C . ASN A 1 193 ? -18.560 -6.338 12.024 1.00 93.06 193 ASN A C 1
ATOM 1512 O O . ASN A 1 193 ? -17.789 -6.995 11.338 1.00 93.06 193 ASN A O 1
ATOM 1516 N N . MET A 1 194 ? -19.380 -6.921 12.897 1.00 92.75 194 MET A N 1
ATOM 1517 C CA . MET A 1 194 ? -19.357 -8.357 13.215 1.00 92.75 194 MET A CA 1
ATOM 1518 C C . MET A 1 194 ? -19.647 -9.276 12.027 1.00 92.75 194 MET A C 1
ATOM 1520 O O . MET A 1 194 ? -19.305 -10.459 12.075 1.00 92.75 194 MET A O 1
ATOM 1524 N N . LYS A 1 195 ? -20.284 -8.762 10.969 1.00 90.12 195 LYS A N 1
ATOM 1525 C CA . LYS A 1 195 ? -20.484 -9.526 9.734 1.00 90.12 195 LYS A CA 1
ATOM 1526 C C . LYS A 1 195 ? -19.170 -9.647 8.960 1.00 90.12 195 LYS A C 1
ATOM 1528 O O . LYS A 1 195 ? -18.852 -10.740 8.499 1.00 90.12 195 LYS A O 1
ATOM 1533 N N . THR A 1 196 ? -18.394 -8.566 8.898 1.00 89.12 196 THR A N 1
ATOM 1534 C CA . THR A 1 196 ? -17.180 -8.462 8.078 1.00 89.12 196 THR A CA 1
ATOM 1535 C C . THR A 1 196 ? -15.880 -8.684 8.847 1.00 89.12 196 THR A C 1
ATOM 1537 O O . THR A 1 196 ? -14.867 -8.857 8.195 1.00 89.12 196 THR A O 1
ATOM 1540 N N . LEU A 1 197 ? -15.896 -8.734 10.187 1.00 92.88 197 LEU A N 1
ATOM 1541 C CA . LEU A 1 197 ? -14.694 -8.964 11.001 1.00 92.88 197 LEU A CA 1
ATOM 1542 C C . LEU A 1 197 ? -13.945 -10.221 10.519 1.00 92.88 197 LEU A C 1
ATOM 1544 O O . LEU A 1 197 ? -14.557 -11.288 10.430 1.00 92.88 197 LEU A O 1
ATOM 1548 N N . MET A 1 198 ? -12.661 -10.140 10.215 1.00 91.38 198 MET A N 1
ATOM 1549 C CA . MET A 1 198 ? -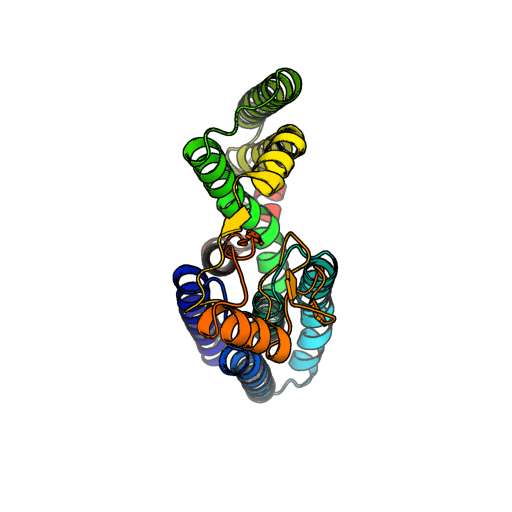11.925 -11.249 9.602 1.00 91.38 198 MET A CA 1
ATOM 1550 C C . MET A 1 198 ? -10.464 -11.321 10.047 1.00 91.38 198 MET A C 1
ATOM 1552 O O . MET A 1 198 ? -10.040 -10.609 10.956 1.00 91.38 198 MET A O 1
ATOM 1556 N N . ASP A 1 199 ? -9.738 -12.281 9.474 1.00 89.94 199 ASP A N 1
ATOM 1557 C CA . ASP A 1 199 ? -8.293 -12.412 9.664 1.00 89.94 199 ASP A CA 1
ATOM 1558 C C . ASP A 1 199 ? -7.589 -11.135 9.178 1.00 89.94 199 ASP A C 1
ATOM 1560 O O . ASP A 1 199 ? -8.003 -10.539 8.184 1.00 89.94 199 ASP A O 1
ATOM 1564 N N . GLY A 1 200 ? -6.562 -10.696 9.899 1.00 88.56 200 GLY A N 1
ATOM 1565 C CA . GLY A 1 200 ? -5.812 -9.475 9.610 1.00 88.56 200 GLY A CA 1
ATOM 1566 C C . GLY A 1 200 ? -6.409 -8.181 10.176 1.00 88.56 200 GLY A C 1
ATOM 1567 O O . GLY A 1 200 ? -5.692 -7.186 10.241 1.00 88.56 200 GLY A O 1
ATOM 1568 N N . ASP A 1 201 ? -7.656 -8.168 10.670 1.00 91.50 201 ASP A N 1
ATOM 1569 C CA . ASP A 1 201 ? -8.232 -6.960 11.284 1.00 91.50 201 ASP A CA 1
ATOM 1570 C C . ASP A 1 201 ? -7.447 -6.540 12.540 1.00 91.50 201 ASP A C 1
ATOM 1572 O O . ASP A 1 201 ? -7.188 -7.346 13.439 1.00 91.50 201 ASP A O 1
ATOM 1576 N N . TRP A 1 202 ? -7.097 -5.257 12.654 1.00 92.44 202 TRP A N 1
ATOM 1577 C CA . TRP A 1 202 ? -6.316 -4.745 13.781 1.00 92.44 202 TRP A CA 1
ATOM 1578 C C . TRP A 1 202 ? -7.198 -4.302 14.944 1.00 92.44 202 TRP A C 1
ATOM 1580 O O . TRP A 1 202 ? -7.766 -3.214 14.914 1.00 92.44 202 TRP A O 1
ATOM 1590 N N . LEU A 1 203 ? -7.262 -5.096 16.014 1.00 94.38 203 LEU A N 1
ATOM 1591 C CA . LEU A 1 203 ? -7.847 -4.639 17.279 1.00 94.38 203 LEU A CA 1
ATOM 1592 C C . LEU A 1 203 ? -7.054 -3.467 17.862 1.00 94.38 203 LEU A C 1
ATOM 1594 O O . LEU A 1 203 ? -5.826 -3.521 17.931 1.00 94.38 203 LEU A O 1
ATOM 1598 N N . THR A 1 204 ? -7.752 -2.447 18.357 1.00 93.50 204 THR A N 1
ATOM 1599 C CA . THR A 1 204 ? -7.111 -1.323 19.062 1.00 93.50 204 THR A CA 1
ATOM 1600 C C . THR A 1 204 ? -7.058 -1.525 20.571 1.00 93.50 204 THR A C 1
ATOM 1602 O O . THR A 1 204 ? -6.255 -0.894 21.249 1.00 93.50 204 THR A O 1
ATOM 1605 N N . GLU A 1 205 ? -7.909 -2.400 21.101 1.00 93.62 205 GLU A N 1
ATOM 1606 C CA . GLU A 1 205 ? -8.052 -2.669 22.531 1.00 93.62 205 GLU A CA 1
ATOM 1607 C C . GLU A 1 205 ? -8.180 -4.171 22.811 1.00 93.62 205 GLU A C 1
ATOM 1609 O O . GLU A 1 205 ? -8.524 -4.965 21.931 1.00 93.62 205 GLU A O 1
ATOM 1614 N N . GLU A 1 206 ? -7.875 -4.575 24.045 1.00 95.12 206 GLU A N 1
ATOM 1615 C CA . GLU A 1 206 ? -8.034 -5.966 24.470 1.00 95.12 206 GLU A CA 1
ATOM 1616 C C . GLU A 1 206 ? -9.517 -6.341 24.569 1.00 95.12 206 GLU A C 1
ATOM 1618 O O . GLU A 1 206 ? -10.309 -5.665 25.226 1.00 95.12 206 GLU A O 1
ATOM 1623 N N . VAL A 1 207 ? -9.885 -7.484 23.987 1.00 95.06 207 VAL A N 1
ATOM 1624 C CA . VAL A 1 207 ? -11.243 -8.031 24.084 1.00 95.06 207 VAL A CA 1
ATOM 1625 C C . VAL A 1 207 ? -11.256 -9.136 25.134 1.00 95.06 207 VAL A C 1
ATOM 1627 O O . VAL A 1 207 ? -10.644 -10.191 24.945 1.00 95.06 207 VAL A O 1
ATOM 1630 N N . LYS A 1 208 ? -11.957 -8.899 26.249 1.00 94.56 208 LYS A N 1
ATOM 1631 C CA . LYS A 1 208 ? -12.026 -9.814 27.402 1.00 94.56 208 LYS A CA 1
ATOM 1632 C C . LYS A 1 208 ? -13.430 -10.369 27.610 1.00 94.56 208 LYS A C 1
ATOM 1634 O O . LYS A 1 208 ? -14.396 -9.614 27.693 1.00 94.56 208 LYS A O 1
ATOM 1639 N N . VAL A 1 209 ? -13.532 -11.692 27.747 1.00 93.56 209 VAL A N 1
ATOM 1640 C CA . VAL A 1 209 ? -14.767 -12.400 28.119 1.00 93.56 209 VAL A CA 1
ATOM 1641 C C . VAL A 1 209 ? -14.434 -13.495 29.135 1.00 93.56 209 VAL A C 1
ATOM 1643 O O . VAL A 1 209 ? -13.900 -14.554 28.790 1.00 93.56 209 VAL A O 1
ATOM 1646 N N . GLY A 1 210 ? -14.767 -13.253 30.407 1.00 90.88 210 GLY A N 1
ATOM 1647 C CA . GLY A 1 210 ? -14.393 -14.139 31.513 1.00 90.88 210 GLY A CA 1
ATOM 1648 C C . GLY A 1 210 ? -12.871 -14.233 31.654 1.00 90.88 210 GLY A C 1
ATOM 1649 O O . GLY A 1 210 ? -12.197 -13.214 31.735 1.00 90.88 210 GLY A O 1
ATOM 1650 N N . ARG A 1 211 ? -12.322 -15.456 31.638 1.00 90.56 211 ARG A N 1
ATOM 1651 C CA . ARG A 1 211 ? -10.865 -15.701 31.701 1.00 90.56 211 ARG A CA 1
ATOM 1652 C C . ARG A 1 211 ? -10.148 -15.587 30.348 1.00 90.56 211 ARG A C 1
ATOM 1654 O O . ARG A 1 211 ? -8.924 -15.618 30.304 1.00 90.56 211 ARG A O 1
ATOM 1661 N N . LYS A 1 212 ? -10.883 -15.491 29.233 1.00 94.19 212 LYS A N 1
ATOM 1662 C CA . LYS A 1 212 ? -10.288 -15.435 27.889 1.00 94.19 212 LYS A CA 1
ATOM 1663 C C . LYS A 1 212 ? -10.057 -13.984 27.470 1.00 94.19 212 LYS A C 1
ATOM 1665 O O . LYS A 1 212 ? -10.970 -13.165 27.562 1.00 94.19 212 LYS A O 1
ATOM 1670 N N . THR A 1 213 ? -8.855 -13.704 26.972 1.00 95.00 213 THR A N 1
ATOM 1671 C CA . THR A 1 213 ? -8.431 -12.380 26.496 1.00 95.00 213 THR A CA 1
ATOM 1672 C C . THR A 1 213 ? -7.817 -12.511 25.109 1.00 95.00 213 THR A C 1
ATOM 1674 O O . THR A 1 213 ? -6.962 -13.370 24.907 1.00 95.00 213 THR A O 1
ATOM 1677 N N . ILE A 1 214 ? -8.226 -11.650 24.178 1.00 95.50 214 ILE A N 1
ATOM 1678 C CA . ILE A 1 214 ? -7.574 -11.476 22.875 1.00 95.50 214 ILE A CA 1
ATOM 1679 C C . ILE A 1 214 ? -6.910 -10.100 22.886 1.00 95.50 214 ILE A C 1
ATOM 1681 O O . ILE A 1 214 ? -7.583 -9.092 23.113 1.00 95.50 214 ILE A O 1
ATOM 1685 N N . LYS A 1 215 ? -5.589 -10.070 22.695 1.00 95.12 215 LYS A N 1
ATOM 1686 C CA . LYS A 1 215 ? -4.788 -8.841 22.746 1.00 95.12 215 LYS A CA 1
ATOM 1687 C C . LYS A 1 215 ? -4.563 -8.259 21.344 1.00 95.12 215 LYS A C 1
ATOM 1689 O O . LYS A 1 215 ? -4.441 -9.036 20.396 1.00 95.12 215 LYS A O 1
ATOM 1694 N N . PRO A 1 216 ? -4.445 -6.925 21.210 1.00 93.06 216 PRO A N 1
ATOM 1695 C CA . PRO A 1 216 ? -3.987 -6.276 19.984 1.00 93.06 216 PRO A CA 1
ATOM 1696 C C . PRO A 1 216 ? -2.642 -6.820 19.491 1.00 93.06 216 PRO A C 1
ATOM 1698 O O . PRO A 1 216 ? -1.724 -7.038 20.285 1.00 93.06 216 PRO A O 1
ATOM 1701 N N . ARG A 1 217 ? -2.509 -7.001 18.173 1.00 90.88 217 ARG A N 1
ATOM 1702 C CA . ARG A 1 217 ? -1.266 -7.421 17.506 1.00 90.88 217 ARG A CA 1
ATOM 1703 C C . ARG A 1 217 ? -1.047 -6.632 16.222 1.00 90.88 217 ARG A C 1
ATOM 1705 O O . ARG A 1 217 ? -2.009 -6.291 15.541 1.00 90.88 217 ARG A O 1
ATOM 1712 N N . LYS A 1 218 ? 0.222 -6.394 15.867 1.00 87.00 218 LYS A N 1
ATOM 1713 C CA . LYS A 1 218 ? 0.605 -5.659 14.645 1.00 87.00 218 LYS A CA 1
ATOM 1714 C C . LYS A 1 218 ? 0.188 -6.371 13.356 1.00 87.00 218 LYS A C 1
ATOM 1716 O O . LYS A 1 218 ? -0.030 -5.710 12.357 1.00 87.00 218 LYS A O 1
ATOM 1721 N N . GLN A 1 219 ? 0.072 -7.696 13.380 1.00 85.38 219 GLN A N 1
ATOM 1722 C CA . GLN A 1 219 ? -0.346 -8.506 12.228 1.00 85.38 219 GLN A CA 1
ATOM 1723 C C . GLN A 1 219 ? -1.871 -8.652 12.116 1.00 85.38 219 GLN A C 1
ATOM 1725 O O . GLN A 1 219 ? -2.353 -9.231 11.153 1.00 85.38 219 GLN A O 1
ATOM 1730 N N . GLY A 1 220 ? -2.618 -8.143 13.100 1.00 90.75 220 GLY A N 1
ATOM 1731 C CA . GLY A 1 220 ? -4.065 -8.299 13.168 1.00 90.75 220 GLY A CA 1
ATOM 1732 C C . GLY A 1 220 ? -4.518 -9.567 13.889 1.00 90.75 220 GLY A C 1
ATOM 1733 O O . GLY A 1 220 ? -3.743 -10.260 14.560 1.00 90.75 220 GLY A O 1
ATOM 1734 N N . LEU A 1 221 ? -5.823 -9.807 13.814 1.00 92.88 221 LEU A N 1
ATOM 1735 C CA . LEU A 1 221 ? -6.499 -10.983 14.350 1.00 92.88 221 LEU A CA 1
ATOM 1736 C C . LEU A 1 221 ? -6.183 -12.218 13.522 1.00 92.88 221 LEU A C 1
ATOM 1738 O O . LEU A 1 221 ? -6.199 -12.151 12.307 1.00 92.88 221 LEU A O 1
ATOM 1742 N N . THR A 1 222 ? -6.031 -13.367 14.172 1.00 93.00 222 THR A N 1
ATOM 1743 C CA . THR A 1 222 ? -6.075 -14.652 13.457 1.00 93.00 222 THR A CA 1
ATOM 1744 C C . THR A 1 222 ? -7.516 -15.030 13.112 1.00 93.00 222 THR A C 1
ATOM 1746 O O . THR A 1 222 ? -8.449 -14.672 13.843 1.00 93.00 222 THR A O 1
ATOM 1749 N N . LYS A 1 223 ? -7.715 -15.865 12.084 1.00 91.81 223 LYS A N 1
ATOM 1750 C CA . LYS A 1 223 ? -9.033 -16.441 11.755 1.00 91.81 223 LYS A CA 1
ATOM 1751 C C . LYS A 1 223 ? -9.781 -17.001 12.975 1.00 91.81 223 LYS A C 1
ATOM 1753 O O . LYS A 1 223 ? -10.951 -16.681 13.187 1.00 91.81 223 LYS A O 1
ATOM 1758 N N . LYS A 1 224 ? -9.091 -17.773 13.829 1.00 95.12 224 LYS A N 1
ATOM 1759 C CA . LYS A 1 224 ? -9.671 -18.361 15.055 1.00 95.12 224 LYS A CA 1
ATOM 1760 C C . LYS A 1 224 ? -10.149 -17.295 16.045 1.00 95.12 224 LYS A C 1
ATOM 1762 O O . LYS A 1 224 ? -11.182 -17.466 16.690 1.00 95.12 224 LYS A O 1
ATOM 1767 N N . GLU A 1 225 ? -9.417 -16.195 16.181 1.00 95.56 225 GLU A N 1
ATOM 1768 C CA . GLU A 1 225 ? -9.786 -15.102 17.082 1.00 95.56 225 GLU A CA 1
ATOM 1769 C C . GLU A 1 225 ? -10.950 -14.276 16.548 1.00 95.56 225 GLU A C 1
ATOM 1771 O O . GLU A 1 225 ? -11.874 -13.982 17.308 1.00 95.56 225 GLU A O 1
ATOM 1776 N N . ALA A 1 226 ? -10.955 -13.954 15.252 1.00 94.88 226 ALA A N 1
ATOM 1777 C CA . ALA A 1 226 ? -12.074 -13.264 14.618 1.00 94.88 226 ALA A CA 1
ATOM 1778 C C . ALA A 1 226 ? -13.378 -14.069 14.782 1.00 94.88 226 ALA A C 1
ATOM 1780 O O . ALA A 1 226 ? -14.407 -13.531 15.207 1.00 94.88 226 ALA A O 1
ATOM 1781 N N . GLU A 1 227 ? -13.333 -15.385 14.548 1.00 95.88 227 GLU A N 1
ATOM 1782 C CA . GLU A 1 227 ? -14.459 -16.295 14.791 1.00 95.88 227 GLU A CA 1
ATOM 1783 C C . GLU A 1 227 ? -14.870 -16.339 16.272 1.00 95.88 227 GLU A C 1
ATOM 1785 O O . GLU A 1 227 ? -16.063 -16.317 16.599 1.00 95.88 227 GLU A O 1
ATOM 1790 N N . GLN A 1 228 ? -13.898 -16.347 17.187 1.00 96.31 228 GLN A N 1
ATOM 1791 C CA . GLN A 1 228 ? -14.148 -16.347 18.626 1.00 96.31 228 GLN A CA 1
ATOM 1792 C C . GLN A 1 228 ? -14.847 -15.060 19.095 1.00 96.31 228 GLN A C 1
ATOM 1794 O O . GLN A 1 228 ? -15.790 -15.142 19.891 1.00 96.31 228 GLN A O 1
ATOM 1799 N N . ILE A 1 229 ? -14.442 -13.896 18.575 1.00 96.31 229 ILE A N 1
ATOM 1800 C CA . ILE A 1 229 ? -15.079 -12.599 18.845 1.00 96.31 229 ILE A CA 1
ATOM 1801 C C . ILE A 1 229 ? -16.512 -12.594 18.307 1.00 96.31 229 ILE A C 1
ATOM 1803 O O . ILE A 1 229 ? -17.442 -12.273 19.055 1.00 96.31 229 ILE A O 1
ATOM 1807 N N . LYS A 1 230 ? -16.728 -13.044 17.061 1.00 96.19 230 LYS A N 1
ATOM 1808 C CA . LYS A 1 230 ? -18.078 -13.193 16.486 1.00 96.19 230 LYS A CA 1
ATOM 1809 C C . LYS A 1 230 ? -18.963 -14.095 17.347 1.00 96.19 230 LYS A C 1
ATOM 1811 O O . LYS A 1 230 ? -20.129 -13.779 17.584 1.00 96.19 230 LYS A O 1
ATOM 1816 N N . LYS A 1 231 ? -18.418 -15.205 17.856 1.00 96.25 231 LYS A N 1
ATOM 1817 C CA . LYS A 1 231 ? -19.136 -16.135 18.741 1.00 96.25 231 LYS A CA 1
ATOM 1818 C C . LYS A 1 231 ? -19.505 -15.488 20.076 1.00 96.25 231 LYS A C 1
ATOM 1820 O O . LYS A 1 231 ? -20.607 -15.721 20.567 1.00 96.25 231 LYS A O 1
ATOM 1825 N N . TRP A 1 232 ? -18.620 -14.689 20.673 1.00 96.69 232 TRP A N 1
ATOM 1826 C CA . TRP A 1 232 ? -18.935 -13.958 21.904 1.00 96.69 232 TRP A CA 1
ATOM 1827 C C . TRP A 1 232 ? -20.004 -12.890 21.694 1.00 96.69 232 TRP A C 1
ATOM 1829 O O . TRP A 1 232 ? -20.898 -12.775 22.531 1.00 96.69 232 TRP A O 1
ATOM 1839 N N . TRP A 1 233 ? -19.955 -12.180 20.565 1.00 96.06 233 TRP A N 1
ATOM 1840 C CA . TRP A 1 233 ? -20.974 -11.206 20.183 1.00 96.06 233 TRP A CA 1
ATOM 1841 C C . TRP A 1 233 ? -22.354 -11.855 20.027 1.00 96.06 233 TRP A C 1
ATOM 1843 O O . TRP A 1 233 ? -23.306 -11.431 20.675 1.00 96.06 233 TRP A O 1
ATOM 1853 N N . ARG A 1 234 ? -22.456 -12.944 19.248 1.00 95.56 234 ARG A N 1
ATOM 1854 C CA . ARG A 1 234 ? -23.722 -13.681 19.040 1.00 95.56 234 ARG A CA 1
ATOM 1855 C C . ARG A 1 234 ? -24.330 -14.207 20.341 1.00 95.56 234 ARG A C 1
ATOM 1857 O O . ARG A 1 234 ? -25.542 -14.302 20.449 1.00 95.56 234 ARG A O 1
ATOM 1864 N N . LYS A 1 235 ? -23.490 -14.551 21.321 1.00 96.19 235 LYS A N 1
ATOM 1865 C CA . LYS A 1 235 ? -23.916 -15.034 22.644 1.00 96.19 235 LYS A CA 1
ATOM 1866 C C . LYS A 1 235 ? -24.221 -13.909 23.644 1.00 96.19 235 LYS A C 1
ATOM 1868 O O . LYS A 1 235 ? -24.380 -14.208 24.822 1.00 96.19 235 LYS A O 1
ATOM 1873 N N . GLY A 1 236 ? -24.204 -12.640 23.227 1.00 94.69 236 GLY A N 1
ATOM 1874 C CA . GLY A 1 236 ? -24.449 -11.492 24.110 1.00 94.69 236 GLY A CA 1
ATOM 1875 C C . GLY A 1 236 ? -23.383 -11.283 25.192 1.00 94.69 236 GLY A C 1
ATOM 1876 O O . GLY A 1 236 ? -23.610 -10.555 26.151 1.00 94.69 236 GLY A O 1
ATOM 1877 N N . LYS A 1 237 ? -22.207 -11.917 25.069 1.00 95.19 237 LYS A N 1
ATOM 1878 C CA . LYS A 1 237 ? -21.143 -11.832 26.087 1.00 95.19 237 LYS A CA 1
ATOM 1879 C C . LYS A 1 237 ? -20.321 -10.547 25.992 1.00 95.19 237 LYS A C 1
ATOM 1881 O O . LYS A 1 237 ? -19.587 -10.224 26.921 1.00 95.19 237 LYS A O 1
ATOM 1886 N N . LEU A 1 238 ? -20.417 -9.839 24.869 1.00 93.50 238 LEU A N 1
ATOM 1887 C CA . LEU A 1 238 ? -19.752 -8.562 24.639 1.00 93.50 238 LEU A CA 1
ATOM 1888 C C . LEU A 1 238 ? -20.759 -7.429 24.824 1.00 93.50 238 LEU A C 1
ATOM 1890 O O . LEU A 1 238 ? -21.720 -7.328 24.070 1.00 93.50 238 LEU A O 1
ATOM 1894 N N . LYS A 1 239 ? -20.507 -6.555 25.806 1.00 89.88 239 LYS A N 1
ATOM 1895 C CA . LYS A 1 239 ? -21.352 -5.376 26.067 1.00 89.88 239 LYS A CA 1
ATOM 1896 C C . LYS A 1 239 ? -21.213 -4.296 24.989 1.00 89.88 239 LYS A C 1
ATOM 1898 O O . LYS A 1 239 ? -22.118 -3.494 24.800 1.00 89.88 239 LYS A O 1
ATOM 1903 N N . LYS A 1 240 ? -20.062 -4.246 24.313 1.00 93.56 240 LYS A N 1
ATOM 1904 C CA . LYS A 1 240 ? -19.737 -3.272 23.264 1.00 93.56 240 LYS A CA 1
ATOM 1905 C C . LYS A 1 240 ? -19.032 -3.973 22.110 1.00 93.56 240 LYS A C 1
ATOM 1907 O O . LYS A 1 240 ? -18.399 -5.013 22.302 1.00 93.56 240 LYS A O 1
ATOM 1912 N N . LYS A 1 241 ? -19.152 -3.402 20.911 1.00 94.62 241 LYS A N 1
ATOM 1913 C CA . LYS A 1 241 ? -18.358 -3.839 19.761 1.00 94.62 241 LYS A CA 1
ATOM 1914 C C . LYS A 1 241 ? -16.891 -3.470 20.017 1.00 94.62 241 LYS A C 1
ATOM 1916 O O . LYS A 1 241 ? -16.652 -2.339 20.431 1.00 94.62 241 LYS A O 1
ATOM 1921 N N . PRO A 1 242 ? -15.945 -4.385 19.765 1.00 95.19 242 PRO A N 1
ATOM 1922 C CA . PRO A 1 242 ? -14.532 -4.081 19.837 1.00 95.19 242 PRO A CA 1
ATOM 1923 C C . PRO A 1 242 ? -14.182 -3.050 18.771 1.00 95.19 242 PRO A C 1
ATOM 1925 O O . PRO A 1 242 ? -14.769 -3.031 17.683 1.00 95.19 242 PRO A O 1
ATOM 1928 N N . LEU A 1 243 ? -13.228 -2.196 19.100 1.00 95.75 243 LEU A N 1
ATOM 1929 C CA . LEU A 1 243 ? -12.693 -1.214 18.178 1.00 95.75 243 LEU A CA 1
ATOM 1930 C C . LEU A 1 243 ? -11.595 -1.843 17.309 1.00 95.75 243 LEU A C 1
ATOM 1932 O O . LEU A 1 243 ? -10.706 -2.541 17.806 1.00 95.75 243 LEU A O 1
ATOM 1936 N N . ILE A 1 244 ? -11.683 -1.599 16.002 1.00 94.69 244 ILE A N 1
ATOM 1937 C CA . ILE A 1 244 ? -10.672 -1.981 15.017 1.00 94.69 244 ILE A CA 1
ATOM 1938 C C . ILE A 1 244 ? -10.108 -0.739 14.336 1.00 94.69 244 ILE A C 1
ATOM 1940 O O . ILE A 1 244 ? -10.804 0.263 14.160 1.00 94.69 244 ILE A O 1
ATOM 1944 N N . LYS A 1 245 ? -8.840 -0.814 13.948 1.00 92.69 245 LYS A N 1
ATOM 1945 C CA . LYS A 1 245 ? -8.185 0.165 13.090 1.00 92.69 245 LYS A CA 1
ATOM 1946 C C . LYS A 1 245 ? -8.353 -0.293 11.644 1.00 92.69 245 LYS A C 1
ATOM 1948 O O . LYS A 1 245 ? -7.796 -1.312 11.255 1.00 92.69 245 LYS A O 1
ATOM 1953 N N . GLU A 1 246 ? -9.130 0.448 10.867 1.00 88.81 246 GLU A N 1
ATOM 1954 C CA . GLU A 1 246 ? -9.269 0.220 9.427 1.00 88.81 246 GLU A CA 1
ATOM 1955 C C . GLU A 1 246 ? -8.030 0.778 8.706 1.00 88.81 246 GLU A C 1
ATOM 1957 O O . GLU A 1 246 ? -7.535 1.843 9.069 1.00 88.81 246 GLU A O 1
ATOM 1962 N N . GLY A 1 247 ? -7.497 0.071 7.712 1.00 87.50 247 GLY A N 1
ATOM 1963 C CA . GLY A 1 247 ? -6.435 0.596 6.849 1.00 87.50 247 GLY A CA 1
ATOM 1964 C C . GLY A 1 247 ? -6.979 1.491 5.730 1.00 87.50 247 GLY A C 1
ATOM 1965 O O . GLY A 1 247 ? -8.183 1.534 5.465 1.00 87.50 247 GLY A O 1
ATOM 1966 N N . ILE A 1 248 ? -6.083 2.191 5.033 1.00 92.12 248 ILE A N 1
ATOM 1967 C CA . ILE A 1 248 ? -6.384 2.710 3.691 1.00 92.12 248 ILE A CA 1
ATOM 1968 C C . ILE A 1 248 ? -6.287 1.518 2.730 1.00 92.12 248 ILE A C 1
ATOM 1970 O O . ILE A 1 248 ? -5.292 0.805 2.795 1.00 92.12 248 ILE A O 1
ATOM 1974 N N . ALA A 1 249 ? -7.270 1.314 1.840 1.00 94.31 249 ALA A N 1
ATOM 1975 C CA . ALA A 1 249 ? -7.085 0.374 0.724 1.00 94.31 249 ALA A CA 1
ATOM 1976 C C . ALA A 1 249 ? -5.917 0.861 -0.127 1.00 94.31 249 ALA A C 1
ATOM 1978 O O . ALA A 1 249 ? -6.012 1.949 -0.702 1.00 94.31 249 ALA A O 1
ATOM 1979 N N . TYR A 1 250 ? -4.827 0.104 -0.167 1.00 95.56 250 TYR A N 1
ATOM 1980 C CA . TYR A 1 250 ? -3.583 0.517 -0.805 1.00 95.56 250 TYR A CA 1
ATOM 1981 C C . TYR A 1 250 ? -3.431 -0.047 -2.224 1.00 95.56 250 TYR A C 1
ATOM 1983 O O . TYR A 1 250 ? -2.730 0.543 -3.042 1.00 95.56 250 TYR A O 1
ATOM 1991 N N . LEU A 1 251 ? -4.160 -1.108 -2.582 1.00 97.25 251 LEU A N 1
ATOM 1992 C CA . LEU A 1 251 ? -4.105 -1.692 -3.927 1.00 97.25 251 LEU A CA 1
ATOM 1993 C C . LEU A 1 251 ? -4.590 -0.781 -5.069 1.00 97.25 251 LEU A C 1
ATOM 1995 O O . LEU A 1 251 ? -4.019 -0.880 -6.156 1.00 97.25 251 LEU A O 1
ATOM 1999 N N . PRO A 1 252 ? -5.527 0.170 -4.870 1.00 97.94 252 PRO A N 1
ATOM 2000 C CA . PRO A 1 252 ? -5.775 1.199 -5.876 1.00 97.94 252 PRO A CA 1
ATOM 2001 C C . PRO A 1 252 ? -4.514 2.005 -6.223 1.00 97.94 252 PRO A C 1
ATOM 2003 O O . PRO A 1 252 ? -4.330 2.371 -7.380 1.00 97.94 252 PRO A O 1
ATOM 2006 N N . ALA A 1 253 ? -3.619 2.247 -5.253 1.00 97.69 253 ALA A N 1
ATOM 2007 C CA . ALA A 1 253 ? -2.342 2.900 -5.529 1.00 97.69 253 ALA A CA 1
ATOM 2008 C C . ALA A 1 253 ? -1.453 2.015 -6.410 1.00 97.69 253 ALA A C 1
ATOM 2010 O O . ALA A 1 253 ? -0.861 2.528 -7.347 1.00 97.69 253 ALA A O 1
ATOM 2011 N N . PHE A 1 254 ? -1.425 0.694 -6.188 1.00 98.12 254 PHE A N 1
ATOM 2012 C CA . PHE A 1 254 ? -0.682 -0.234 -7.054 1.00 98.12 254 PHE A CA 1
ATOM 2013 C C . PHE A 1 254 ? -1.203 -0.201 -8.494 1.00 98.12 254 PHE A C 1
ATOM 2015 O O . PHE A 1 254 ? -0.408 -0.192 -9.429 1.00 98.12 254 PHE A O 1
ATOM 2022 N N . LEU A 1 255 ? -2.527 -0.159 -8.679 1.00 98.44 255 LEU A N 1
ATOM 2023 C CA . LEU A 1 255 ? -3.142 -0.063 -10.003 1.00 98.44 255 LEU A CA 1
ATOM 2024 C C . LEU A 1 255 ? -2.795 1.263 -10.699 1.00 98.44 255 LEU A C 1
ATOM 2026 O O . LEU A 1 255 ? -2.421 1.256 -11.871 1.00 98.44 255 LEU A O 1
ATOM 2030 N N . LEU A 1 256 ? -2.866 2.387 -9.976 1.00 97.75 256 LEU A N 1
ATOM 2031 C CA . LEU A 1 256 ? -2.441 3.696 -10.487 1.00 97.75 256 LEU A CA 1
ATOM 2032 C C . LEU A 1 256 ? -0.954 3.698 -10.856 1.00 97.75 256 LEU A C 1
ATOM 2034 O O . LEU A 1 256 ? -0.583 4.192 -11.918 1.00 97.75 256 LEU A O 1
ATOM 2038 N N . THR A 1 257 ? -0.111 3.112 -10.006 1.00 97.94 257 THR A N 1
ATOM 2039 C CA . THR A 1 257 ? 1.321 2.957 -10.257 1.00 97.94 257 THR A CA 1
ATOM 2040 C C . THR A 1 257 ? 1.587 2.133 -11.497 1.00 97.94 257 THR A C 1
ATOM 2042 O O . THR A 1 257 ? 2.409 2.532 -12.316 1.00 97.94 257 THR A O 1
ATOM 2045 N N . TYR A 1 258 ? 0.890 1.014 -11.662 1.00 98.06 258 TYR A N 1
ATOM 2046 C CA . TYR A 1 258 ? 1.027 0.181 -12.844 1.00 98.06 258 TYR A CA 1
ATOM 2047 C C . TYR A 1 258 ? 0.680 0.966 -14.115 1.00 98.06 258 TYR A C 1
ATOM 2049 O O . TYR A 1 258 ? 1.500 1.038 -15.027 1.00 98.06 258 TYR A O 1
ATOM 2057 N N . ALA A 1 259 ? -0.469 1.648 -14.137 1.00 97.25 259 ALA A N 1
ATOM 2058 C CA . ALA A 1 259 ? -0.876 2.468 -15.278 1.00 97.25 259 ALA A CA 1
ATOM 2059 C C . ALA A 1 259 ? 0.148 3.570 -15.602 1.00 97.25 259 ALA A C 1
ATOM 2061 O O . ALA A 1 259 ? 0.528 3.734 -16.758 1.00 97.25 259 ALA A O 1
ATOM 2062 N N . ALA A 1 260 ? 0.639 4.292 -14.591 1.00 94.69 260 ALA A N 1
ATOM 2063 C CA . ALA A 1 260 ? 1.655 5.322 -14.791 1.00 94.69 260 ALA A CA 1
ATOM 2064 C C . ALA A 1 260 ? 2.981 4.741 -15.297 1.00 94.69 260 ALA A C 1
ATOM 2066 O O . ALA A 1 260 ? 3.598 5.324 -16.178 1.00 94.69 260 ALA A O 1
ATOM 2067 N N . THR A 1 261 ? 3.384 3.575 -14.790 1.00 94.88 261 THR A N 1
ATOM 2068 C CA . THR A 1 261 ? 4.621 2.903 -15.208 1.00 94.88 261 THR A CA 1
ATOM 2069 C C . THR A 1 261 ? 4.561 2.506 -16.682 1.00 94.88 261 THR A C 1
ATOM 2071 O O . THR A 1 261 ? 5.512 2.755 -17.409 1.00 94.88 261 THR A O 1
ATOM 2074 N N . ILE A 1 262 ? 3.430 1.982 -17.161 1.00 93.12 262 ILE A N 1
ATOM 2075 C CA . ILE A 1 262 ? 3.271 1.615 -18.578 1.00 93.12 262 ILE A CA 1
ATOM 2076 C C . ILE A 1 262 ? 3.154 2.843 -19.493 1.00 93.12 262 ILE A C 1
ATOM 2078 O O . ILE A 1 262 ? 3.667 2.831 -20.607 1.00 93.12 262 ILE A O 1
ATOM 2082 N N . LEU A 1 263 ? 2.479 3.909 -19.052 1.00 91.31 263 LEU A N 1
ATOM 2083 C CA . LEU A 1 263 ? 2.240 5.091 -19.891 1.00 91.31 263 LEU A CA 1
ATOM 2084 C C . LEU A 1 263 ? 3.418 6.071 -19.918 1.00 91.31 263 LEU A C 1
ATOM 2086 O O . LEU A 1 263 ? 3.617 6.768 -20.914 1.00 91.31 263 LEU A O 1
ATOM 2090 N N . MET A 1 264 ? 4.148 6.172 -18.809 1.00 87.94 264 MET A N 1
ATOM 2091 C CA . MET A 1 264 ? 5.146 7.216 -18.576 1.00 87.94 264 MET A CA 1
ATOM 2092 C C . MET A 1 264 ? 6.538 6.656 -18.262 1.00 87.94 264 MET A C 1
ATOM 2094 O O . MET A 1 264 ? 7.477 7.438 -18.224 1.00 87.94 264 MET A O 1
ATOM 2098 N N . GLY A 1 265 ? 6.705 5.352 -18.029 1.00 86.81 265 GLY A N 1
ATOM 2099 C CA . GLY A 1 265 ? 7.975 4.793 -17.560 1.00 86.81 265 GLY A CA 1
ATOM 2100 C C . GLY A 1 265 ? 8.324 5.278 -16.149 1.00 86.81 265 GLY A C 1
ATOM 2101 O O . GLY A 1 265 ? 7.450 5.426 -15.288 1.00 86.81 265 GLY A O 1
ATOM 2102 N N . ASN A 1 266 ? 9.605 5.541 -15.891 1.00 83.56 266 ASN A N 1
ATOM 2103 C CA . ASN A 1 266 ? 10.087 5.994 -14.586 1.00 83.56 266 ASN A CA 1
ATOM 2104 C C . ASN A 1 266 ? 9.881 7.502 -14.364 1.00 83.56 266 ASN A C 1
ATOM 2106 O O . ASN A 1 266 ? 10.625 8.334 -14.896 1.00 83.56 266 ASN A O 1
ATOM 2110 N N . LEU A 1 267 ? 8.940 7.871 -13.490 1.00 83.00 267 LEU A N 1
ATOM 2111 C CA . LEU A 1 267 ? 8.675 9.276 -13.173 1.00 83.00 267 LEU A CA 1
ATOM 2112 C C . LEU A 1 267 ? 9.889 9.974 -12.550 1.00 83.00 267 LEU A C 1
ATOM 2114 O O . LEU A 1 267 ? 10.123 11.144 -12.840 1.00 83.00 267 LEU A O 1
ATOM 2118 N N . MET A 1 268 ? 10.687 9.279 -11.729 1.00 79.12 268 MET A N 1
ATOM 2119 C CA . MET A 1 268 ? 11.870 9.894 -11.121 1.00 79.12 268 MET A CA 1
ATOM 2120 C C . MET A 1 268 ? 12.942 10.209 -12.161 1.00 79.12 268 MET A C 1
ATOM 2122 O O . MET A 1 268 ? 13.544 11.280 -12.111 1.00 79.12 268 MET A O 1
ATOM 2126 N N . ILE A 1 269 ? 13.161 9.327 -13.132 1.00 81.12 269 ILE A N 1
ATOM 2127 C CA . ILE A 1 269 ? 14.159 9.568 -14.181 1.00 81.12 269 ILE A CA 1
ATOM 2128 C C . ILE A 1 269 ? 13.724 10.707 -15.080 1.00 81.12 269 ILE A C 1
ATOM 2130 O O . ILE A 1 269 ? 14.547 11.570 -15.370 1.00 81.12 269 ILE A O 1
ATOM 2134 N N . ILE A 1 270 ? 12.438 10.775 -15.435 1.00 81.56 270 ILE A N 1
ATOM 2135 C CA . ILE A 1 270 ? 11.899 11.928 -16.158 1.00 81.56 270 ILE A CA 1
ATOM 2136 C C . ILE A 1 270 ? 12.197 13.210 -15.378 1.00 81.56 270 ILE A C 1
ATOM 2138 O O . ILE A 1 270 ? 12.725 14.155 -15.956 1.00 81.56 270 ILE A O 1
ATOM 2142 N N . THR A 1 271 ? 11.971 13.230 -14.060 1.00 78.12 271 THR A N 1
ATOM 2143 C CA . THR A 1 271 ? 12.271 14.423 -13.252 1.00 78.12 271 THR A CA 1
ATOM 2144 C C . THR A 1 271 ? 13.758 14.763 -13.132 1.00 78.12 271 THR A C 1
ATOM 2146 O O . THR A 1 271 ? 14.113 15.944 -13.078 1.00 78.12 271 THR A O 1
ATOM 2149 N N . LEU A 1 272 ? 14.642 13.762 -13.110 1.00 78.81 272 LEU A N 1
ATOM 2150 C CA . LEU A 1 272 ? 16.093 13.968 -13.093 1.00 78.81 272 LEU A CA 1
ATOM 2151 C C . LEU A 1 272 ? 16.600 14.475 -14.448 1.00 78.81 272 LEU A C 1
ATOM 2153 O O . LEU A 1 272 ? 17.365 15.436 -14.490 1.00 78.81 272 LEU A O 1
ATOM 2157 N N . ALA A 1 273 ? 16.134 13.883 -15.549 1.00 78.31 273 ALA A N 1
ATOM 2158 C CA . ALA A 1 273 ? 16.440 14.327 -16.907 1.00 78.31 273 ALA A CA 1
ATOM 2159 C C . ALA A 1 273 ? 15.925 15.753 -17.150 1.00 78.31 273 ALA A C 1
ATOM 2161 O O . ALA A 1 273 ? 16.628 16.594 -17.710 1.00 78.31 273 ALA A O 1
ATOM 2162 N N . GLU A 1 274 ? 14.730 16.063 -16.643 1.00 75.75 274 GLU A N 1
ATOM 2163 C CA . GLU A 1 274 ? 14.193 17.415 -16.602 1.00 75.75 274 GLU A CA 1
ATOM 2164 C C . GLU A 1 274 ? 15.136 18.379 -15.862 1.00 75.75 274 GLU A C 1
ATOM 2166 O O . GLU A 1 274 ? 15.421 19.457 -16.382 1.00 75.75 274 GLU A O 1
ATOM 2171 N N . GLY A 1 275 ? 15.650 18.011 -14.687 1.00 66.75 275 GLY A N 1
ATOM 2172 C CA . GLY A 1 275 ? 16.543 18.870 -13.902 1.00 66.75 275 GLY A CA 1
ATOM 2173 C C . GLY A 1 275 ? 17.937 19.078 -14.508 1.00 66.75 275 GLY A C 1
ATOM 2174 O O . GLY A 1 275 ? 18.535 20.130 -14.297 1.00 66.75 275 GLY A O 1
ATOM 2175 N N . LEU A 1 276 ? 18.450 18.102 -15.262 1.00 66.25 276 LEU A N 1
ATOM 2176 C CA . LEU A 1 276 ? 19.796 18.141 -15.844 1.00 66.25 276 LEU A CA 1
ATOM 2177 C C . LEU A 1 276 ? 19.860 18.851 -17.205 1.00 66.25 276 LEU A C 1
ATOM 2179 O O . LEU A 1 276 ? 20.935 19.292 -17.605 1.00 66.25 276 LEU A O 1
ATOM 2183 N N . ILE A 1 277 ? 18.740 18.959 -17.928 1.00 57.84 277 ILE A N 1
ATOM 2184 C CA . ILE A 1 277 ? 18.746 19.364 -19.340 1.00 57.84 277 ILE A CA 1
ATOM 2185 C C . ILE A 1 277 ? 17.843 20.582 -19.567 1.00 57.84 277 ILE A C 1
ATOM 2187 O O . ILE A 1 277 ? 16.614 20.499 -19.503 1.00 57.84 277 ILE A O 1
ATOM 2191 N N . ASN A 1 278 ? 18.441 21.715 -19.933 1.00 55.03 278 ASN A N 1
ATOM 2192 C CA . ASN A 1 278 ? 17.733 22.887 -20.465 1.00 55.03 278 ASN A CA 1
ATOM 2193 C C . ASN A 1 278 ? 17.432 22.722 -21.973 1.00 55.03 278 ASN A C 1
ATOM 2195 O O . ASN A 1 278 ? 17.844 23.550 -22.779 1.00 55.03 278 ASN A O 1
ATOM 2199 N N . GLY A 1 279 ? 16.748 21.647 -22.383 1.00 54.66 279 GLY A N 1
ATOM 2200 C CA . GLY A 1 279 ? 16.435 21.403 -23.799 1.00 54.66 279 GLY A CA 1
ATOM 2201 C C . GLY A 1 279 ? 15.467 20.229 -24.0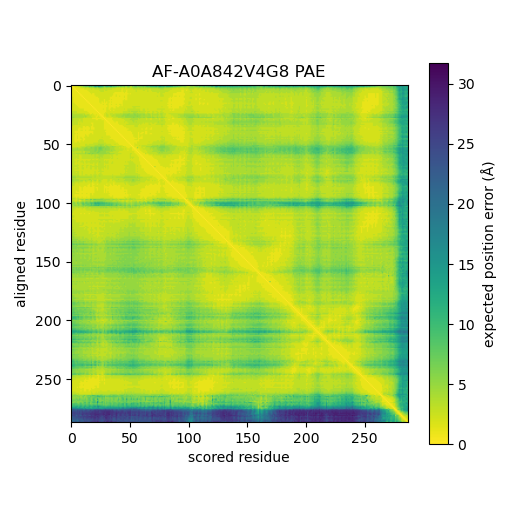49 1.00 54.66 279 GLY A C 1
ATOM 2202 O O . GLY A 1 279 ? 15.468 19.277 -23.270 1.00 54.66 279 GLY A O 1
ATOM 2203 N N . PRO A 1 280 ? 14.628 20.286 -25.105 1.00 49.00 280 PRO A N 1
ATOM 2204 C CA . PRO A 1 280 ? 13.540 19.330 -25.369 1.00 49.00 280 PRO A CA 1
ATOM 2205 C C . PRO A 1 280 ? 13.949 17.990 -26.018 1.00 49.00 280 PRO A C 1
ATOM 2207 O O . PRO A 1 280 ? 13.090 17.138 -26.226 1.00 49.00 280 PRO A O 1
ATOM 2210 N N . GLU A 1 281 ? 15.222 17.762 -26.347 1.00 50.84 281 GLU A N 1
ATOM 2211 C CA . GLU A 1 281 ? 15.594 16.704 -27.306 1.00 50.84 281 GLU A CA 1
ATOM 2212 C C . GLU A 1 281 ? 15.733 15.281 -26.729 1.00 50.84 281 GLU A C 1
ATOM 2214 O O . GLU A 1 281 ? 15.655 14.317 -27.485 1.00 50.84 281 GLU A O 1
ATOM 2219 N N . MET A 1 282 ? 15.869 15.089 -25.409 1.00 48.28 282 MET A N 1
ATOM 2220 C CA . MET A 1 282 ? 16.222 13.761 -24.867 1.00 48.28 282 MET A CA 1
ATOM 2221 C C . MET A 1 282 ? 15.043 12.883 -24.399 1.00 48.28 282 MET A C 1
ATOM 2223 O O . MET A 1 282 ? 15.238 11.701 -24.126 1.00 48.28 282 MET A O 1
ATOM 2227 N N . ILE A 1 283 ? 13.805 13.400 -24.354 1.00 51.00 283 ILE A N 1
ATOM 2228 C CA . ILE A 1 283 ? 12.615 12.601 -23.965 1.00 51.00 283 ILE A CA 1
ATOM 2229 C C . ILE A 1 283 ? 12.361 11.442 -24.956 1.00 51.00 283 ILE A C 1
ATOM 2231 O O . ILE A 1 283 ? 11.707 10.461 -24.614 1.00 51.00 283 ILE A O 1
ATOM 2235 N N . MET A 1 284 ? 12.928 11.517 -26.164 1.00 48.31 284 MET A N 1
ATOM 2236 C CA . MET A 1 284 ? 12.828 10.472 -27.186 1.00 48.31 284 MET A CA 1
ATOM 2237 C C . MET A 1 284 ? 13.805 9.299 -26.997 1.00 48.31 284 MET A C 1
ATOM 2239 O O . MET A 1 284 ? 13.586 8.260 -27.601 1.00 48.31 284 MET A O 1
ATOM 2243 N N . ILE A 1 285 ? 14.863 9.449 -26.189 1.00 49.16 285 ILE A N 1
ATOM 2244 C CA . ILE A 1 285 ? 15.927 8.432 -26.034 1.00 49.16 285 ILE A CA 1
ATOM 2245 C C . ILE A 1 285 ? 15.661 7.497 -24.836 1.00 49.16 285 ILE A C 1
ATOM 2247 O O . ILE A 1 285 ? 16.271 6.440 -24.727 1.00 49.16 285 ILE A O 1
ATOM 2251 N N . LEU A 1 286 ? 14.740 7.869 -23.939 1.00 47.12 286 LEU A N 1
ATOM 2252 C CA . LEU A 1 286 ? 14.392 7.102 -22.732 1.00 47.12 286 LEU A CA 1
ATOM 2253 C C . LEU A 1 286 ? 13.084 6.293 -22.862 1.00 47.12 286 LEU A C 1
ATOM 2255 O O . LEU A 1 286 ? 12.591 5.784 -21.858 1.00 47.12 286 LEU A O 1
ATOM 2259 N N . LYS A 1 287 ? 12.517 6.207 -24.070 1.00 43.03 287 LYS A N 1
ATOM 2260 C CA . LYS A 1 287 ? 11.430 5.286 -24.436 1.00 43.03 287 LYS A CA 1
ATOM 2261 C C . LYS A 1 287 ? 11.986 4.157 -25.288 1.00 43.03 287 LYS A C 1
ATOM 2263 O O . LYS A 1 287 ? 11.400 3.060 -25.219 1.00 43.03 287 LYS A O 1
#